Protein AF-Q0TXN3-F1 (afdb_monomer_lite)

pLDDT: mean 77.7, std 16.47, range [30.42, 97.44]

Organism: Phaeosphaeria nodorum (strain SN15 / ATCC MYA-4574 / FGSC 10173) (NCBI:txid321614)

Secondary structure (DSSP, 8-state):
--------PPP-----------------TT-----GGGGSSEEE-SSSEEEPPSSTTSPPEEPPTTT-HHHHHHHHTTTSPPPPP-GGG--HHHHHHHH-SSEEE-TTT--EEEGGGEEEEEEEE-TTT--EEEE-GGGT---S---SPEEEE--HHHHHHHHGGGGGGGG--HHHHHHH-HHHHHTPEEPTTHHHHHHHHHHHHHHHHHHHHHTSTTS----S-SSHHHHTTSTT---------S--HHHHHHHHHHHHHHHHHHHHHHHHHHSHHHH-TT-STT--SPPPGGGTT----

Foldseek 3Di:
DDDDDDDDDDDDDDDPDDDDDDPPDPPPVPPPPQADVSQADWDDDPQWIWHDDPDPPDDTHGDDLVHTVNNVVVVCVVVDDDDDDDPVPDDPVRVCVVVPPQWDAALQPRDIDGCVQKQWWAWDQDPPHGQTETDSVVLVDPDPPRFDTNIHGLALVSLQVCQPPVVSLSSDDPRNCVVCDVVSSVRYDYDNCRSVVSVVSVVVVVCVVVCVVVVDPPNDDDFPDPDPVRVVVDPPDPDDDDPDPPDDVVNVVVVVVVVVVVVVVVVVVVCCVVCVCPVDVCPDPVDPDDDPPVPPPDDDD

Radius of gyration: 34.17 Å; chains: 1; bounding box: 88×83×82 Å

Sequence (301 aa):
MLCRRAYRLGPHSGLTGKALSAQCRSVYTHVCIATGEDLSPIRDKVHHTVRSRKDESAKDLPLPPLLDPIVLDKRSRWENTKAQPKAAEFTPFQKRLQANPYVRQCRATLISLPVAFLTSLHARPHPTTNEPWLLPVSLTTDKEHLGPPYRFLGSHWMTTHLGKKKQWQRGTYSRMTEKLGSDNMKKLVWREDLPDLILDLMQKQLIKKLSWNFGFRGRLAPVASPRTEDIESIDHVSCVLIFRSLRTRADDAQDLAEDTYDEMDKWSSYFAKSYVDKLDPHAPPKVTHTPPSCRESDSPN

Structure (mmCIF, N/CA/C/O backbone):
data_AF-Q0TXN3-F1
#
_entry.id   AF-Q0TXN3-F1
#
loop_
_atom_site.group_PDB
_atom_site.id
_atom_site.type_symbol
_atom_site.label_atom_id
_atom_site.label_alt_id
_atom_site.label_comp_id
_atom_site.label_asym_id
_atom_site.label_entity_id
_atom_site.label_seq_id
_atom_site.pdbx_PDB_ins_code
_atom_site.Cartn_x
_atom_site.Cartn_y
_atom_site.Cartn_z
_atom_site.occupancy
_atom_site.B_iso_or_equiv
_atom_site.auth_seq_id
_atom_site.auth_comp_id
_atom_site.auth_asym_id
_atom_site.auth_atom_id
_atom_site.pdbx_PDB_model_num
ATOM 1 N N . MET A 1 1 ? 30.820 -3.388 9.050 1.00 40.69 1 MET A N 1
ATOM 2 C CA . MET A 1 1 ? 30.844 -2.041 8.438 1.00 40.69 1 MET A CA 1
ATOM 3 C C . MET A 1 1 ? 29.448 -1.719 7.923 1.00 40.69 1 MET A C 1
ATOM 5 O O . MET A 1 1 ? 29.008 -2.314 6.951 1.00 40.69 1 MET A O 1
ATOM 9 N N . LEU A 1 2 ? 28.712 -0.883 8.659 1.00 31.02 2 LEU A N 1
ATOM 10 C CA . LEU A 1 2 ? 27.302 -0.558 8.420 1.00 31.02 2 LEU A CA 1
ATOM 11 C C . LEU A 1 2 ? 27.191 0.681 7.518 1.00 31.02 2 LEU A C 1
ATOM 13 O O . LEU A 1 2 ? 27.614 1.766 7.912 1.00 31.02 2 LEU A O 1
ATOM 17 N N . CYS A 1 3 ? 26.584 0.546 6.337 1.00 30.42 3 CYS A N 1
ATOM 18 C CA . CYS A 1 3 ? 26.193 1.692 5.514 1.00 30.42 3 CYS A CA 1
ATOM 19 C C . CYS A 1 3 ? 24.867 2.276 6.020 1.00 30.42 3 CYS A C 1
ATOM 21 O O . CYS A 1 3 ? 23.793 1.723 5.782 1.00 30.42 3 CYS A O 1
ATOM 23 N N . ARG A 1 4 ? 24.944 3.430 6.691 1.00 33.62 4 ARG A N 1
ATOM 24 C CA . ARG A 1 4 ? 23.800 4.306 6.976 1.00 33.62 4 ARG A CA 1
ATOM 25 C C . ARG A 1 4 ? 23.313 4.948 5.671 1.00 33.62 4 ARG A C 1
ATOM 27 O O . ARG A 1 4 ? 24.011 5.777 5.095 1.00 33.62 4 ARG A O 1
ATOM 34 N N . ARG A 1 5 ? 22.105 4.606 5.215 1.00 34.00 5 ARG A N 1
ATOM 35 C CA . ARG A 1 5 ? 21.358 5.406 4.230 1.00 34.00 5 ARG A CA 1
ATOM 36 C C . ARG A 1 5 ? 20.531 6.443 4.986 1.00 34.00 5 ARG A C 1
ATOM 38 O O . ARG A 1 5 ? 19.553 6.095 5.637 1.00 34.00 5 ARG A O 1
ATOM 45 N N . ALA A 1 6 ? 20.945 7.703 4.911 1.00 34.44 6 ALA A N 1
ATOM 46 C CA . ALA A 1 6 ? 20.159 8.829 5.393 1.00 34.44 6 ALA A CA 1
ATOM 47 C C . ALA A 1 6 ? 19.062 9.159 4.369 1.00 34.44 6 ALA A C 1
ATOM 49 O O . ALA A 1 6 ? 19.363 9.506 3.227 1.00 34.44 6 ALA A O 1
ATOM 50 N N . TYR A 1 7 ? 17.798 9.063 4.775 1.00 34.62 7 TYR A N 1
ATOM 51 C CA . TYR A 1 7 ? 16.681 9.663 4.050 1.00 34.62 7 TYR A CA 1
ATOM 52 C C . TYR A 1 7 ? 16.509 11.092 4.568 1.00 34.62 7 TYR A C 1
ATOM 54 O O . TYR A 1 7 ? 16.134 11.290 5.721 1.00 34.62 7 TYR A O 1
ATOM 62 N N . ARG A 1 8 ? 16.812 12.096 3.737 1.00 34.78 8 ARG A N 1
ATOM 63 C CA . ARG A 1 8 ? 16.388 13.478 3.996 1.00 34.78 8 ARG A CA 1
ATOM 64 C C . ARG A 1 8 ? 14.961 13.647 3.482 1.00 34.78 8 ARG A C 1
ATOM 66 O O . ARG A 1 8 ? 14.727 13.565 2.279 1.00 34.78 8 ARG A O 1
ATOM 73 N N . LEU A 1 9 ? 14.031 13.898 4.398 1.00 38.62 9 LEU A N 1
ATOM 74 C CA . LEU A 1 9 ? 12.750 14.529 4.101 1.00 38.62 9 LEU A CA 1
ATOM 75 C C . LEU A 1 9 ? 13.023 16.018 3.855 1.00 38.62 9 LEU A C 1
ATOM 77 O O . LEU A 1 9 ? 13.531 16.706 4.736 1.00 38.62 9 LEU A O 1
ATOM 81 N N . GLY A 1 10 ? 12.742 16.494 2.645 1.00 32.09 10 GLY A N 1
ATOM 82 C CA . GLY A 1 10 ? 12.699 17.920 2.329 1.00 32.09 10 GLY A CA 1
ATOM 83 C C . GLY A 1 10 ? 11.245 18.405 2.316 1.00 32.09 10 GLY A C 1
ATOM 84 O O . GLY A 1 10 ? 10.399 17.700 1.756 1.00 32.09 10 GLY A O 1
ATOM 85 N N . PRO A 1 11 ? 10.928 19.567 2.913 1.00 44.72 11 PRO A N 1
ATOM 86 C CA . PRO A 1 11 ? 9.594 20.146 2.873 1.00 44.72 11 PRO A CA 1
ATOM 87 C C . PRO A 1 11 ? 9.358 20.945 1.580 1.00 44.72 11 PRO A C 1
ATOM 89 O O . PRO A 1 11 ? 10.283 21.489 0.988 1.00 44.72 11 PRO A O 1
ATOM 92 N N . HIS A 1 12 ? 8.083 20.987 1.186 1.00 39.69 12 HIS A N 1
ATOM 93 C CA . HIS A 1 12 ? 7.381 22.013 0.404 1.00 39.69 12 HIS A CA 1
ATOM 94 C C . HIS A 1 12 ? 8.134 22.810 -0.678 1.00 39.69 12 HIS A C 1
ATOM 96 O O . HIS A 1 12 ? 8.929 23.697 -0.390 1.00 39.69 12 HIS A O 1
ATOM 102 N N . SER A 1 13 ? 7.674 22.680 -1.926 1.00 35.75 13 SER A N 1
ATOM 103 C CA . SER A 1 13 ? 7.646 23.817 -2.851 1.00 35.75 13 SER A CA 1
ATOM 104 C C . SER A 1 13 ? 6.448 23.726 -3.798 1.00 35.75 13 SER A C 1
ATOM 106 O O . SER A 1 13 ? 6.267 22.775 -4.559 1.00 35.75 13 SER A O 1
ATOM 108 N N . GLY A 1 14 ? 5.570 24.723 -3.673 1.00 33.66 14 GLY A N 1
ATOM 109 C CA . GLY A 1 14 ? 4.507 25.006 -4.620 1.00 33.66 14 GLY A CA 1
ATOM 110 C C . GLY A 1 14 ? 5.093 25.566 -5.911 1.00 33.66 14 GLY A C 1
ATOM 111 O O . GLY A 1 14 ? 6.033 26.358 -5.903 1.00 33.66 14 GLY A O 1
ATOM 112 N N . LEU A 1 15 ? 4.514 25.146 -7.029 1.00 39.75 15 LEU A N 1
ATOM 113 C CA . LEU A 1 15 ? 4.784 25.713 -8.339 1.00 39.75 15 LEU A CA 1
ATOM 114 C C . LEU A 1 15 ? 4.201 27.129 -8.400 1.00 39.75 15 LEU A C 1
ATOM 116 O O . LEU A 1 15 ? 3.011 27.310 -8.636 1.00 39.75 15 LEU A O 1
ATOM 120 N N . THR A 1 16 ? 5.058 28.129 -8.229 1.00 39.94 16 THR A N 1
ATOM 121 C CA . THR A 1 16 ? 4.906 29.425 -8.899 1.00 39.94 16 THR A CA 1
ATOM 122 C C . THR A 1 16 ? 6.173 29.643 -9.714 1.00 39.94 16 THR A C 1
ATOM 124 O O . THR A 1 16 ? 7.204 30.089 -9.226 1.00 39.94 16 THR A O 1
ATOM 127 N N . GLY A 1 17 ? 6.121 29.208 -10.973 1.00 39.59 17 GLY A N 1
ATOM 128 C CA . GLY A 1 17 ? 7.198 29.407 -11.931 1.00 39.59 17 GLY A CA 1
ATOM 129 C C . GLY A 1 17 ? 7.228 30.863 -12.373 1.00 39.59 17 GLY A C 1
ATOM 130 O O . GLY A 1 17 ? 6.585 31.221 -13.354 1.00 39.59 17 GLY A O 1
ATOM 131 N N . LYS A 1 18 ? 7.973 31.698 -11.650 1.00 37.44 18 LYS A N 1
ATOM 132 C CA . LYS A 1 18 ? 8.550 32.917 -12.211 1.00 37.44 18 LYS A CA 1
ATOM 133 C C . LYS A 1 18 ? 10.014 32.631 -12.498 1.00 37.44 18 LYS A C 1
ATOM 135 O O . LYS A 1 18 ? 10.779 32.265 -11.610 1.00 37.44 18 LYS A O 1
ATOM 140 N N . ALA A 1 19 ? 10.346 32.736 -13.779 1.00 48.34 19 ALA A N 1
ATOM 141 C CA . ALA A 1 19 ? 11.703 32.759 -14.281 1.00 48.34 19 ALA A CA 1
ATOM 142 C C . ALA A 1 19 ? 12.532 33.761 -13.475 1.00 48.34 19 ALA A C 1
ATOM 144 O O . ALA A 1 19 ? 12.058 34.873 -13.261 1.00 48.34 19 ALA A O 1
ATOM 145 N N . LEU A 1 20 ? 13.721 33.336 -13.038 1.00 48.03 20 LEU A N 1
ATOM 146 C CA . LEU A 1 20 ? 14.950 34.122 -12.852 1.00 48.03 20 LEU A CA 1
ATOM 147 C C . LEU A 1 20 ? 15.914 33.320 -11.964 1.00 48.03 20 LEU A C 1
ATOM 149 O O . LEU A 1 20 ? 15.799 33.323 -10.743 1.00 48.03 20 LEU A O 1
ATOM 153 N N . SER A 1 21 ? 16.842 32.599 -12.595 1.00 50.75 21 SER A N 1
ATOM 154 C CA . SER A 1 21 ? 18.229 32.388 -12.131 1.00 50.75 21 SER A CA 1
ATOM 155 C C . SER A 1 21 ? 18.865 31.226 -12.894 1.00 50.75 21 SER A C 1
ATOM 157 O O . SER A 1 21 ? 18.979 30.100 -12.425 1.00 50.75 21 SER A O 1
ATOM 159 N N . ALA A 1 22 ? 19.303 31.518 -14.112 1.00 43.09 22 ALA A N 1
ATOM 160 C CA . ALA A 1 22 ? 20.325 30.726 -14.783 1.00 43.09 22 ALA A CA 1
ATOM 161 C C . ALA A 1 22 ? 21.131 31.664 -15.682 1.00 43.09 22 ALA A C 1
ATOM 163 O O . ALA A 1 22 ? 21.222 31.490 -16.891 1.00 43.09 22 ALA A O 1
ATOM 164 N N . GLN A 1 23 ? 21.666 32.721 -15.077 1.00 51.81 23 GLN A N 1
ATOM 165 C CA . GLN A 1 23 ? 22.693 33.543 -15.693 1.00 51.81 23 GLN A CA 1
ATOM 166 C C . GLN A 1 23 ? 24.008 33.178 -15.001 1.00 51.81 23 GLN A C 1
ATOM 168 O O . GLN A 1 23 ? 24.031 33.009 -13.784 1.00 51.81 23 GLN A O 1
ATOM 173 N N . CYS A 1 24 ? 25.058 32.998 -15.806 1.00 40.50 24 CYS A N 1
ATOM 174 C CA . CYS A 1 24 ? 26.396 32.498 -15.456 1.00 40.50 24 CYS A CA 1
ATOM 175 C C . CYS A 1 24 ? 26.642 30.984 -15.607 1.00 40.50 24 CYS A C 1
ATOM 177 O O . CYS A 1 24 ? 27.316 30.362 -14.792 1.00 40.50 24 CYS A O 1
ATOM 179 N N . ARG A 1 25 ? 26.250 30.410 -16.749 1.00 40.94 25 ARG A N 1
ATOM 180 C CA . ARG A 1 25 ? 27.229 29.664 -17.558 1.00 40.94 25 ARG A CA 1
ATOM 181 C C . ARG A 1 25 ? 27.161 30.201 -18.976 1.00 40.94 25 ARG A C 1
ATOM 183 O O . ARG A 1 25 ? 26.240 29.889 -19.718 1.00 40.94 25 ARG A O 1
ATOM 190 N N . SER A 1 26 ? 28.115 31.068 -19.304 1.00 41.47 26 SER A N 1
ATOM 191 C CA . SER A 1 26 ? 28.458 31.367 -20.689 1.00 41.47 26 SER A CA 1
ATOM 192 C C . SER A 1 26 ? 28.704 30.029 -21.385 1.00 41.47 26 SER A C 1
ATOM 194 O O . SER A 1 26 ? 29.669 29.326 -21.081 1.00 41.47 26 SER A O 1
ATOM 196 N N . VAL A 1 27 ? 27.762 29.626 -22.234 1.00 44.22 27 VAL A N 1
ATOM 197 C CA . VAL A 1 27 ? 27.961 28.532 -23.172 1.00 44.22 27 VAL A CA 1
ATOM 198 C C . VAL A 1 27 ? 28.886 29.106 -24.235 1.00 44.22 27 VAL A C 1
ATOM 200 O O . VAL A 1 27 ? 28.440 29.776 -25.160 1.00 44.22 27 VAL A O 1
ATOM 203 N N . TYR A 1 28 ? 30.190 28.887 -24.078 1.00 41.53 28 TYR A N 1
ATOM 204 C CA . TYR A 1 28 ? 31.102 28.947 -25.212 1.00 41.53 28 TYR A CA 1
ATOM 205 C C . TYR A 1 28 ? 30.661 27.842 -26.178 1.00 41.53 28 TYR A C 1
ATOM 207 O O . TYR A 1 28 ? 30.997 26.674 -26.001 1.00 41.53 28 TYR A O 1
ATOM 215 N N . THR A 1 29 ? 29.865 28.195 -27.183 1.00 47.41 29 THR A N 1
ATOM 216 C CA . THR A 1 29 ? 29.302 27.279 -28.191 1.00 47.41 29 THR A CA 1
ATOM 217 C C . THR A 1 29 ? 30.330 26.755 -29.201 1.00 47.41 29 THR A C 1
ATOM 219 O O . THR A 1 29 ? 29.943 26.232 -30.237 1.00 47.41 29 THR A O 1
ATOM 222 N N . HIS A 1 30 ? 31.635 26.852 -28.926 1.00 47.75 30 HIS A N 1
ATOM 223 C CA . HIS A 1 30 ? 32.683 26.458 -29.878 1.00 47.75 30 HIS A CA 1
ATOM 224 C C . HIS A 1 30 ? 33.886 25.745 -29.248 1.00 47.75 30 HIS A C 1
ATOM 226 O O . HIS A 1 30 ? 34.982 25.798 -29.794 1.00 47.75 30 HIS A O 1
ATOM 232 N N . VAL A 1 31 ? 33.707 25.036 -28.129 1.00 50.66 31 VAL A N 1
ATOM 233 C CA . VAL A 1 31 ? 34.682 24.005 -27.737 1.00 50.66 31 VAL A CA 1
ATOM 234 C C . VAL A 1 31 ? 34.079 22.647 -28.068 1.00 50.66 31 VAL A C 1
ATOM 236 O O . VAL A 1 31 ? 33.567 21.946 -27.199 1.00 50.66 31 VAL A O 1
ATOM 239 N N . CYS A 1 32 ? 34.102 22.285 -29.353 1.00 55.69 32 CYS A N 1
ATOM 240 C CA . CYS A 1 32 ? 34.018 20.876 -29.714 1.00 55.69 32 CYS A CA 1
ATOM 241 C C . CYS A 1 32 ? 35.239 20.209 -29.080 1.00 55.69 32 CYS A C 1
ATOM 243 O O . CYS A 1 32 ? 36.375 20.526 -29.432 1.00 55.69 32 CYS A O 1
ATOM 245 N N . ILE A 1 33 ? 35.019 19.350 -28.083 1.00 60.22 33 ILE A N 1
ATOM 246 C CA . ILE A 1 33 ? 36.079 18.463 -27.605 1.00 60.22 33 ILE A CA 1
ATOM 247 C C . ILE A 1 33 ? 36.475 17.643 -28.830 1.00 60.22 33 ILE A C 1
ATOM 249 O O . ILE A 1 33 ? 35.628 16.941 -29.369 1.00 60.22 33 ILE A O 1
ATOM 253 N N . ALA A 1 34 ? 37.714 17.803 -29.298 1.00 62.62 34 ALA A N 1
ATOM 254 C CA . ALA A 1 34 ? 38.224 17.092 -30.464 1.00 62.62 34 ALA A CA 1
ATOM 255 C C . ALA A 1 34 ? 37.997 15.586 -30.273 1.00 62.62 34 ALA A C 1
ATOM 257 O O . ALA A 1 34 ? 38.507 14.997 -29.313 1.00 62.62 34 ALA A O 1
ATOM 258 N N . THR A 1 35 ? 37.203 14.978 -31.150 1.00 62.03 35 THR A N 1
ATOM 259 C CA . THR A 1 35 ? 36.833 13.559 -31.065 1.00 62.03 35 THR A CA 1
ATOM 260 C C . THR A 1 35 ? 37.387 12.807 -32.259 1.00 62.03 35 THR A C 1
ATOM 262 O O . THR A 1 35 ? 37.164 13.216 -33.392 1.00 62.03 35 THR A O 1
ATOM 265 N N . GLY A 1 36 ? 38.054 11.677 -32.007 1.00 64.38 36 GLY A N 1
ATOM 266 C CA . GLY A 1 36 ? 38.397 10.688 -33.033 1.00 64.38 36 GLY A CA 1
ATOM 267 C C . GLY A 1 36 ? 39.209 11.252 -34.202 1.00 64.38 36 GLY A C 1
ATOM 268 O O . GLY A 1 36 ? 40.429 11.364 -34.109 1.00 64.38 36 GLY A O 1
ATOM 269 N N . GLU A 1 37 ? 38.521 11.592 -35.294 1.00 65.19 37 GLU A N 1
ATOM 270 C CA . GLU A 1 37 ? 39.082 12.077 -36.564 1.00 65.19 37 GLU A CA 1
ATOM 271 C C . GLU A 1 37 ? 39.888 13.379 -36.411 1.00 65.19 37 GLU A C 1
ATOM 273 O O . GLU A 1 37 ? 40.891 13.572 -37.102 1.00 65.19 37 GLU A O 1
ATOM 278 N N . ASP A 1 38 ? 39.537 14.215 -35.428 1.00 69.81 38 ASP A N 1
ATOM 279 C CA . ASP A 1 38 ? 40.240 15.470 -35.126 1.00 69.81 38 ASP A CA 1
ATOM 280 C C . ASP A 1 38 ? 41.644 15.254 -34.519 1.00 69.81 38 ASP A C 1
ATOM 282 O O . ASP A 1 38 ? 42.475 16.165 -34.484 1.00 69.81 38 ASP A O 1
ATOM 286 N N . LEU A 1 39 ? 41.939 14.048 -34.018 1.00 67.81 39 LEU A N 1
ATOM 287 C CA . LEU A 1 39 ? 43.150 13.734 -33.250 1.00 67.81 39 LEU A CA 1
ATOM 288 C C . LEU A 1 39 ? 44.240 13.021 -34.079 1.00 67.81 39 LEU A C 1
ATOM 290 O O . LEU A 1 39 ? 45.221 12.530 -33.510 1.00 67.81 39 LEU A O 1
ATOM 294 N N . SER A 1 40 ? 44.140 13.066 -35.420 1.00 70.25 40 SER A N 1
ATOM 295 C CA . SER A 1 40 ? 44.979 12.309 -36.381 1.00 70.25 40 SER A CA 1
ATOM 296 C C . SER A 1 40 ? 44.773 10.787 -36.276 1.00 70.25 40 SER A C 1
ATOM 298 O O . SER A 1 40 ? 44.041 10.355 -35.399 1.00 70.25 40 SER A O 1
ATOM 300 N N . PRO A 1 41 ? 45.372 9.940 -37.142 1.00 79.94 41 PRO A N 1
ATOM 301 C CA . PRO A 1 41 ? 45.136 8.497 -37.098 1.00 79.94 41 PRO A CA 1
ATOM 302 C C . PRO A 1 41 ? 45.432 7.899 -35.713 1.00 79.94 41 PRO A C 1
ATOM 304 O O . PRO A 1 41 ? 46.561 7.958 -35.216 1.00 79.94 41 PRO A O 1
ATOM 307 N N . ILE A 1 42 ? 44.397 7.337 -35.091 1.00 80.69 42 ILE A N 1
ATOM 308 C CA . ILE A 1 42 ? 44.459 6.661 -33.794 1.00 80.69 42 ILE A CA 1
ATOM 309 C C . ILE A 1 42 ? 44.511 5.149 -34.030 1.00 80.69 42 ILE A C 1
ATOM 311 O O . ILE A 1 42 ? 43.867 4.628 -34.941 1.00 80.69 42 ILE A O 1
ATOM 315 N N . ARG A 1 43 ? 45.265 4.437 -33.189 1.00 80.69 43 ARG A N 1
ATOM 316 C CA . ARG A 1 43 ? 45.207 2.979 -33.053 1.00 80.69 43 ARG A CA 1
ATOM 317 C C . ARG A 1 43 ? 44.663 2.606 -31.680 1.00 80.69 43 ARG A C 1
ATOM 319 O O . ARG A 1 43 ? 45.174 3.057 -30.649 1.00 80.69 43 ARG A O 1
ATOM 326 N N . ASP A 1 44 ? 43.667 1.731 -31.679 1.00 80.56 44 ASP A N 1
ATOM 327 C CA . ASP A 1 44 ? 43.074 1.201 -30.457 1.00 80.56 44 ASP A CA 1
ATOM 328 C C . ASP A 1 44 ? 43.976 0.117 -29.861 1.00 80.56 44 ASP A C 1
ATOM 330 O O . ASP A 1 44 ? 44.302 -0.879 -30.511 1.00 80.56 44 ASP A O 1
ATOM 334 N N . LYS A 1 45 ? 44.379 0.293 -28.598 1.00 79.88 45 LYS A N 1
ATOM 335 C CA . LYS A 1 45 ? 44.935 -0.791 -27.777 1.00 79.88 45 LYS A CA 1
ATOM 336 C C . LYS A 1 45 ? 43.865 -1.280 -26.805 1.00 79.88 45 LYS A C 1
ATOM 338 O O . LYS A 1 45 ? 42.853 -0.629 -26.577 1.00 79.88 45 LYS A O 1
ATOM 343 N N . VAL A 1 46 ? 44.118 -2.425 -26.169 1.00 77.94 46 VAL A N 1
ATOM 344 C CA . VAL A 1 46 ? 43.155 -3.132 -25.298 1.00 77.94 46 VAL A CA 1
ATOM 345 C C . VAL A 1 46 ? 42.539 -2.239 -24.200 1.00 77.94 46 VAL A C 1
ATOM 347 O O . VAL A 1 46 ? 41.406 -2.465 -23.772 1.00 77.94 46 VAL A O 1
ATOM 350 N N . HIS A 1 47 ? 43.264 -1.227 -23.711 1.00 78.88 47 HIS A N 1
ATOM 351 C CA . HIS A 1 47 ? 42.823 -0.419 -22.566 1.00 78.88 47 HIS A CA 1
ATOM 352 C C . HIS A 1 47 ? 42.861 1.097 -22.762 1.00 78.88 47 HIS A C 1
ATOM 354 O O . HIS A 1 47 ? 42.256 1.795 -21.949 1.00 78.88 47 HIS A O 1
ATOM 360 N N . HIS A 1 48 ? 43.554 1.581 -23.789 1.00 82.38 48 HIS A N 1
ATOM 361 C CA . HIS A 1 48 ? 43.726 2.999 -24.081 1.00 82.38 48 HIS A CA 1
ATOM 362 C C . HIS A 1 48 ? 43.967 3.192 -25.576 1.00 82.38 48 HIS A C 1
ATOM 364 O O . HIS A 1 48 ? 44.414 2.271 -26.266 1.00 82.38 48 HIS A O 1
ATOM 370 N N . THR A 1 49 ? 43.694 4.387 -26.069 1.00 85.50 49 THR A N 1
ATOM 371 C CA . THR A 1 49 ? 43.973 4.757 -27.457 1.00 85.50 49 THR A CA 1
ATOM 372 C C . THR A 1 49 ? 45.310 5.470 -27.591 1.00 85.50 49 THR A C 1
ATOM 374 O O . THR A 1 49 ? 45.776 6.174 -26.688 1.00 85.50 49 THR A O 1
ATOM 377 N N . VAL A 1 50 ? 45.978 5.247 -28.721 1.00 86.25 50 VAL A N 1
ATOM 378 C CA . VAL A 1 50 ? 47.303 5.812 -28.984 1.00 86.25 50 VAL A CA 1
ATOM 379 C C . VAL A 1 50 ? 47.317 6.475 -30.351 1.00 86.25 50 VAL A C 1
ATOM 381 O O . VAL A 1 50 ? 46.777 5.939 -31.316 1.00 86.25 50 VAL A O 1
ATOM 384 N N . ARG A 1 51 ? 47.950 7.643 -30.446 1.00 84.00 51 ARG A N 1
ATOM 385 C CA . ARG A 1 51 ? 48.104 8.373 -31.703 1.00 84.00 51 ARG A CA 1
ATOM 386 C C . ARG A 1 51 ? 49.276 7.805 -32.499 1.00 84.00 51 ARG A C 1
ATOM 388 O O . ARG A 1 51 ? 50.405 7.770 -31.995 1.00 84.00 51 ARG A O 1
ATOM 395 N N . SER A 1 52 ? 49.014 7.401 -33.740 1.00 82.56 52 SER A N 1
ATOM 396 C CA . SER A 1 52 ? 50.049 6.943 -34.666 1.00 82.56 52 SER A CA 1
ATOM 397 C C . SER A 1 52 ? 50.850 8.121 -35.205 1.00 82.56 52 SER A C 1
ATOM 399 O O . SER A 1 52 ? 50.297 9.152 -35.595 1.00 82.56 52 SER A O 1
ATOM 401 N N . ARG A 1 53 ? 52.175 7.969 -35.219 1.00 78.25 53 ARG A N 1
ATOM 402 C CA . ARG A 1 53 ? 53.086 8.932 -35.846 1.00 78.25 53 ARG A CA 1
ATOM 403 C C . ARG A 1 53 ? 53.273 8.583 -37.321 1.00 78.25 53 ARG A C 1
ATOM 405 O O . ARG A 1 53 ? 53.139 7.429 -37.708 1.00 78.25 53 ARG A O 1
ATOM 412 N N . LYS A 1 54 ? 53.570 9.600 -38.136 1.00 76.12 54 LYS A N 1
ATOM 413 C CA . LYS A 1 54 ? 53.876 9.431 -39.566 1.00 76.12 54 LYS A CA 1
ATOM 414 C C . LYS A 1 54 ? 55.233 8.746 -39.784 1.00 76.12 54 LYS A C 1
ATOM 416 O O . LYS A 1 54 ? 55.430 8.104 -40.806 1.00 76.12 54 LYS A O 1
ATOM 421 N N . ASP A 1 55 ? 56.128 8.860 -38.805 1.00 79.44 55 ASP A N 1
ATOM 422 C CA . ASP A 1 55 ? 57.433 8.209 -38.815 1.00 79.44 55 ASP A CA 1
ATOM 423 C C . ASP A 1 55 ? 57.288 6.767 -38.318 1.00 79.44 55 ASP A C 1
ATOM 425 O O . ASP A 1 55 ? 57.034 6.535 -37.135 1.00 79.44 55 ASP A O 1
ATOM 429 N N . GLU A 1 56 ? 57.466 5.795 -39.212 1.00 67.44 56 GLU A N 1
ATOM 430 C CA . GLU A 1 56 ? 57.296 4.364 -38.909 1.00 67.44 56 GLU A CA 1
ATOM 431 C C . GLU A 1 56 ? 58.271 3.844 -37.833 1.00 67.44 56 GLU A C 1
ATOM 433 O O . GLU A 1 56 ? 58.006 2.831 -37.189 1.00 67.44 56 GLU A O 1
ATOM 438 N N . SER A 1 57 ? 59.382 4.549 -37.595 1.00 72.12 57 SER A N 1
ATOM 439 C CA . SER A 1 57 ? 60.396 4.207 -36.588 1.00 72.12 57 SER A CA 1
ATOM 440 C C . SER A 1 57 ? 60.129 4.799 -35.197 1.00 72.12 57 SER A C 1
ATOM 442 O O . SER A 1 57 ? 60.794 4.421 -34.226 1.00 72.12 57 SER A O 1
ATOM 444 N N . ALA A 1 58 ? 59.177 5.728 -35.064 1.00 74.88 58 ALA A N 1
ATOM 445 C CA . ALA A 1 58 ? 58.907 6.419 -33.809 1.00 74.88 58 ALA A CA 1
ATOM 446 C C . ALA A 1 58 ? 57.836 5.698 -32.976 1.00 74.88 58 ALA A C 1
ATOM 448 O O . ALA A 1 58 ? 56.806 5.264 -33.482 1.00 74.88 58 ALA A O 1
ATOM 449 N N . LYS A 1 59 ? 58.051 5.624 -31.655 1.00 77.75 59 LYS A N 1
ATOM 450 C CA . LYS A 1 59 ? 57.068 5.057 -30.719 1.00 77.75 59 LYS A CA 1
ATOM 451 C C . LYS A 1 59 ? 55.777 5.883 -30.723 1.00 77.75 59 LYS A C 1
ATOM 453 O O . LYS A 1 59 ? 55.818 7.114 -30.653 1.00 77.75 59 LYS A O 1
ATOM 458 N N . ASP A 1 60 ? 54.646 5.184 -30.749 1.00 83.12 60 ASP A N 1
ATOM 459 C CA . ASP A 1 60 ? 53.314 5.783 -30.687 1.00 83.12 60 ASP A CA 1
ATOM 460 C C . ASP A 1 60 ? 53.129 6.655 -29.426 1.00 83.12 60 ASP A C 1
ATOM 462 O O . ASP A 1 60 ? 53.649 6.336 -28.350 1.00 83.12 60 ASP A O 1
ATOM 466 N N . LEU A 1 61 ? 52.363 7.748 -29.539 1.00 83.12 61 LEU A N 1
ATOM 467 C CA . LEU A 1 61 ? 52.157 8.702 -28.442 1.00 83.12 61 LEU A CA 1
ATOM 468 C C . LEU A 1 61 ? 50.837 8.418 -27.697 1.00 83.12 61 LEU A C 1
ATOM 470 O O . LEU A 1 61 ? 49.779 8.451 -28.332 1.00 83.12 61 LEU A O 1
ATOM 474 N N . PRO A 1 62 ? 50.855 8.169 -26.372 1.00 83.31 62 PRO A N 1
ATOM 475 C CA . PRO A 1 62 ? 49.635 7.909 -25.612 1.00 83.31 62 PRO A CA 1
ATOM 476 C C . PRO A 1 62 ? 48.729 9.139 -25.597 1.00 83.31 62 PRO A C 1
ATOM 478 O O . PRO A 1 62 ? 49.198 10.266 -25.415 1.00 83.31 62 PRO A O 1
ATOM 481 N N . LEU A 1 63 ? 47.427 8.918 -25.776 1.00 84.06 63 LEU A N 1
ATOM 482 C CA . LEU A 1 63 ? 46.444 9.982 -25.640 1.00 84.06 63 LEU A CA 1
ATOM 483 C C . LEU A 1 63 ? 46.167 10.257 -24.156 1.00 84.06 63 LEU A C 1
ATOM 485 O O . LEU A 1 63 ? 46.135 9.329 -23.342 1.00 84.06 63 LEU A O 1
ATOM 489 N N . PRO A 1 64 ? 45.972 11.529 -23.768 1.00 85.38 64 PRO A N 1
ATOM 490 C CA . PRO A 1 64 ? 45.571 11.847 -22.410 1.00 85.38 64 PRO A CA 1
ATOM 491 C C . PRO A 1 64 ? 44.171 11.269 -22.138 1.00 85.38 64 PRO A C 1
ATOM 493 O O . PRO A 1 64 ? 43.306 11.324 -23.012 1.00 85.38 64 PRO A O 1
ATOM 496 N N . PRO A 1 65 ? 43.886 10.794 -20.913 1.00 82.25 65 PRO A N 1
ATOM 497 C CA . PRO A 1 65 ? 42.623 10.127 -20.571 1.00 82.25 65 PRO A CA 1
ATOM 498 C C . PRO A 1 65 ? 41.378 11.018 -20.712 1.00 82.25 65 PRO A C 1
ATOM 500 O O . PRO A 1 65 ? 40.257 10.521 -20.670 1.00 82.25 65 PRO A O 1
ATOM 503 N N . LEU A 1 66 ? 41.561 12.335 -20.856 1.00 82.56 66 LEU A N 1
ATOM 504 C CA . LEU A 1 66 ? 40.486 13.283 -21.152 1.00 82.56 66 LEU A CA 1
ATOM 505 C C . LEU A 1 66 ? 40.044 13.241 -22.624 1.00 82.56 66 LEU A C 1
ATOM 507 O O . LEU A 1 66 ? 38.911 13.600 -22.914 1.00 82.56 66 LEU A O 1
ATOM 511 N N . LEU A 1 67 ? 40.930 12.825 -23.531 1.00 81.56 67 LEU A N 1
ATOM 512 C CA . LEU A 1 67 ? 40.692 12.746 -24.977 1.00 81.56 67 LEU A CA 1
ATOM 513 C C . LEU A 1 67 ? 40.628 11.298 -25.482 1.00 81.56 67 LEU A C 1
ATOM 515 O O . LEU A 1 67 ? 40.371 11.072 -26.659 1.00 81.56 67 LEU A O 1
ATOM 519 N N . ASP A 1 68 ? 40.876 10.317 -24.612 1.00 84.44 68 ASP A N 1
ATOM 520 C CA . ASP A 1 68 ? 40.825 8.904 -24.967 1.00 84.44 68 ASP A CA 1
ATOM 521 C C . ASP A 1 68 ? 39.360 8.428 -25.069 1.00 84.44 68 ASP A C 1
ATOM 523 O O . ASP A 1 68 ? 38.681 8.337 -24.036 1.00 84.44 68 ASP A O 1
ATOM 527 N N . PRO A 1 69 ? 38.853 8.077 -26.269 1.00 83.12 69 PRO A N 1
ATOM 528 C CA . PRO A 1 69 ? 37.480 7.613 -26.450 1.00 83.12 69 PRO A CA 1
ATOM 529 C C . PRO A 1 69 ? 37.148 6.372 -25.614 1.00 83.12 69 PRO A C 1
ATOM 531 O O . PRO A 1 69 ? 36.017 6.250 -25.152 1.00 83.12 69 PRO A O 1
ATOM 534 N N . ILE A 1 70 ? 38.109 5.481 -25.339 1.00 84.94 70 ILE A N 1
ATOM 535 C CA . ILE A 1 70 ? 37.872 4.279 -24.520 1.00 84.94 70 ILE A CA 1
ATOM 536 C C . ILE A 1 70 ? 37.594 4.669 -23.063 1.00 84.94 70 ILE A C 1
ATOM 538 O O . ILE A 1 70 ? 36.753 4.066 -22.389 1.00 84.94 70 ILE A O 1
ATOM 542 N N . VAL A 1 71 ? 38.306 5.674 -22.553 1.00 85.25 71 VAL A N 1
ATOM 543 C CA . VAL A 1 71 ? 38.129 6.179 -21.185 1.00 85.25 71 VAL A CA 1
ATOM 544 C C . VAL A 1 71 ? 36.855 7.012 -21.082 1.00 85.25 71 VAL A C 1
ATOM 546 O O . VAL A 1 71 ? 36.118 6.879 -20.099 1.00 85.25 71 VAL A O 1
ATOM 549 N N . LEU A 1 72 ? 36.566 7.823 -22.100 1.00 85.38 72 LEU A N 1
ATOM 550 C CA . LEU A 1 72 ? 35.338 8.608 -22.185 1.00 85.38 72 LEU A CA 1
ATOM 551 C C . LEU A 1 72 ? 34.095 7.714 -22.276 1.00 85.38 72 LEU A C 1
ATOM 553 O O . LEU A 1 72 ? 33.159 7.942 -21.514 1.00 85.38 72 LEU A O 1
ATOM 557 N N . ASP A 1 73 ? 34.104 6.654 -23.092 1.00 83.81 73 ASP A N 1
ATOM 558 C CA . ASP A 1 73 ? 33.017 5.661 -23.155 1.00 83.81 73 ASP A CA 1
ATOM 559 C C . ASP A 1 73 ? 32.807 4.975 -21.798 1.00 83.81 73 ASP A C 1
ATOM 561 O O . ASP A 1 73 ? 31.694 4.885 -21.281 1.00 83.81 73 ASP A O 1
ATOM 565 N N . LYS A 1 74 ? 33.889 4.544 -21.139 1.00 85.62 74 LYS A N 1
ATOM 566 C CA . LYS A 1 74 ? 33.793 3.931 -19.803 1.00 85.62 74 LYS A CA 1
ATOM 567 C C . LYS A 1 74 ? 33.213 4.882 -18.755 1.00 85.62 74 LYS A C 1
ATOM 569 O O . LYS A 1 74 ? 32.488 4.417 -17.874 1.00 85.62 74 LYS A O 1
ATOM 574 N N . ARG A 1 75 ? 33.525 6.180 -18.824 1.00 84.06 75 ARG A N 1
ATOM 575 C CA . ARG A 1 75 ? 32.937 7.201 -17.940 1.00 84.06 75 ARG A CA 1
ATOM 576 C C . ARG A 1 75 ? 31.468 7.456 -18.268 1.00 84.06 75 ARG A C 1
ATOM 578 O O . ARG A 1 75 ? 30.650 7.448 -17.350 1.00 84.06 75 ARG A O 1
ATOM 585 N N . SER A 1 76 ? 31.129 7.603 -19.546 1.00 81.44 76 SER A N 1
ATOM 586 C CA . SER A 1 76 ? 29.766 7.913 -19.991 1.00 81.44 76 SER A CA 1
ATOM 587 C C . SER A 1 76 ? 28.792 6.744 -19.814 1.00 81.44 76 SER A C 1
ATOM 589 O O . SER A 1 76 ? 27.589 6.966 -19.732 1.00 81.44 76 SER A O 1
ATOM 591 N N . ARG A 1 77 ? 29.261 5.498 -19.640 1.00 81.69 77 ARG A N 1
ATOM 592 C CA . ARG A 1 77 ? 28.405 4.329 -19.321 1.00 81.69 77 ARG A CA 1
ATOM 593 C C . ARG A 1 77 ? 27.455 4.528 -18.139 1.00 81.69 77 ARG A C 1
ATOM 595 O O . ARG A 1 77 ? 26.400 3.898 -18.120 1.00 81.69 77 ARG A O 1
ATOM 602 N N . TRP A 1 78 ? 27.827 5.339 -17.149 1.00 75.12 78 TRP A N 1
ATOM 603 C CA . TRP A 1 78 ? 26.968 5.630 -15.993 1.00 75.12 78 TRP A CA 1
ATOM 604 C C . TRP A 1 78 ? 25.971 6.761 -16.257 1.00 75.12 78 TRP A C 1
ATOM 606 O O . TRP A 1 78 ? 24.929 6.809 -15.607 1.00 75.12 78 TRP A O 1
ATOM 616 N N . GLU A 1 79 ? 26.290 7.648 -17.198 1.00 80.25 79 GLU A N 1
ATOM 617 C CA . GLU A 1 79 ? 25.438 8.758 -17.642 1.00 80.25 79 GLU A CA 1
ATOM 618 C C . GLU A 1 79 ? 24.412 8.279 -18.676 1.00 80.25 79 GLU A C 1
ATOM 620 O O . GLU A 1 79 ? 23.264 8.726 -18.692 1.00 80.25 79 GLU A O 1
ATOM 625 N N . ASN A 1 80 ? 24.803 7.305 -19.498 1.00 78.62 80 ASN A N 1
ATOM 626 C CA . ASN A 1 80 ? 23.941 6.670 -20.474 1.00 78.62 80 ASN A CA 1
ATOM 627 C C . ASN A 1 80 ? 22.858 5.842 -19.776 1.00 78.62 80 ASN A C 1
ATOM 629 O O . ASN A 1 80 ? 23.115 5.010 -18.901 1.00 78.62 80 ASN A O 1
ATOM 633 N N . THR A 1 81 ? 21.612 6.036 -20.208 1.00 74.19 81 THR A N 1
ATOM 634 C CA . THR A 1 81 ? 20.495 5.223 -19.722 1.00 74.19 81 THR A CA 1
ATOM 635 C C . THR A 1 81 ? 20.726 3.773 -20.135 1.00 74.19 81 THR A C 1
ATOM 637 O O . THR A 1 81 ? 20.889 3.475 -21.318 1.00 74.19 81 THR A O 1
ATOM 640 N N . LYS A 1 82 ? 20.731 2.855 -19.160 1.00 80.69 82 LYS A N 1
ATOM 641 C CA . LYS A 1 82 ? 20.843 1.416 -19.430 1.00 80.69 82 LYS A CA 1
ATOM 642 C C . LYS A 1 82 ? 19.761 1.007 -20.428 1.00 80.69 82 LYS A C 1
ATOM 644 O O . LYS A 1 82 ? 18.587 1.317 -20.217 1.00 80.69 82 LYS A O 1
ATOM 649 N N . ALA A 1 83 ? 20.158 0.309 -21.491 1.00 79.31 83 ALA A N 1
ATOM 650 C CA . ALA A 1 83 ? 19.222 -0.178 -22.494 1.00 79.31 83 ALA A CA 1
ATOM 651 C C . ALA A 1 83 ? 18.111 -0.995 -21.820 1.00 79.31 83 ALA A C 1
ATOM 653 O O . ALA A 1 83 ? 18.375 -1.833 -20.951 1.00 79.31 83 ALA A O 1
ATOM 654 N N . GLN A 1 84 ? 16.863 -0.731 -22.209 1.00 76.75 84 GLN A N 1
ATOM 655 C CA . GLN A 1 84 ? 15.736 -1.508 -21.711 1.00 76.75 84 GLN A CA 1
ATOM 656 C C . GLN A 1 84 ? 15.900 -2.963 -22.169 1.00 76.75 84 GLN A C 1
ATOM 658 O O . GLN A 1 84 ? 16.213 -3.210 -23.337 1.00 76.75 84 GLN A O 1
ATOM 663 N N . PRO A 1 85 ? 15.720 -3.939 -21.269 1.00 80.06 85 PRO A N 1
ATOM 664 C CA . PRO A 1 85 ? 15.948 -5.332 -21.600 1.00 80.06 85 PRO A CA 1
ATOM 665 C C . PRO A 1 85 ? 14.871 -5.805 -22.590 1.00 80.06 85 PRO A C 1
ATOM 667 O O . PRO A 1 85 ? 13.676 -5.566 -22.401 1.00 80.06 85 PRO A O 1
ATOM 670 N N . LYS A 1 86 ? 15.289 -6.472 -23.670 1.00 87.06 86 LYS A N 1
ATOM 671 C CA . LYS A 1 86 ? 14.380 -6.950 -24.718 1.00 87.06 86 LYS A CA 1
ATOM 672 C C . LYS A 1 86 ? 13.623 -8.183 -24.234 1.00 87.06 86 LYS A C 1
ATOM 674 O O . LYS A 1 86 ? 14.216 -9.241 -24.045 1.00 87.06 86 LYS A O 1
ATOM 679 N N . ALA A 1 87 ? 12.302 -8.071 -24.102 1.00 78.25 87 ALA A N 1
ATOM 680 C CA . ALA A 1 87 ? 11.449 -9.157 -23.605 1.00 78.25 87 ALA A CA 1
ATOM 681 C C . ALA A 1 87 ? 11.556 -10.466 -24.413 1.00 78.25 87 ALA A C 1
ATOM 683 O O . ALA A 1 87 ? 11.392 -11.553 -23.858 1.00 78.25 87 ALA A O 1
ATOM 684 N N . ALA A 1 88 ? 11.867 -10.373 -25.711 1.00 87.25 88 ALA A N 1
ATOM 685 C CA . ALA A 1 88 ? 12.064 -11.532 -26.581 1.00 87.25 88 ALA A CA 1
ATOM 686 C C . ALA A 1 88 ? 13.289 -12.381 -26.185 1.00 87.25 88 ALA A C 1
ATOM 688 O O . ALA A 1 88 ? 13.248 -13.606 -26.290 1.00 87.25 88 ALA A O 1
ATOM 689 N N . GLU A 1 89 ? 14.342 -11.741 -25.667 1.00 91.12 89 GLU A N 1
ATOM 690 C CA . GLU A 1 89 ? 15.636 -12.355 -25.333 1.00 91.12 89 GLU A CA 1
ATOM 691 C C . GLU A 1 89 ? 15.704 -12.831 -23.866 1.00 91.12 89 GLU A C 1
ATOM 693 O O . GLU A 1 89 ? 16.762 -13.217 -23.374 1.00 91.12 89 GLU A O 1
ATOM 698 N N . PHE A 1 90 ? 14.582 -12.816 -23.136 1.00 89.81 90 PHE A N 1
ATOM 699 C CA . PHE A 1 90 ? 14.570 -13.223 -21.730 1.00 89.81 90 PHE A CA 1
ATOM 700 C C . PHE A 1 90 ? 14.900 -14.704 -21.556 1.00 89.81 90 PHE A C 1
ATOM 702 O O . PHE A 1 90 ? 14.331 -15.579 -22.222 1.00 89.81 90 PHE A O 1
ATOM 709 N N . THR A 1 91 ? 15.759 -14.995 -20.578 1.00 92.44 91 THR A N 1
ATOM 710 C CA . THR A 1 91 ? 16.057 -16.374 -20.182 1.00 92.44 91 THR A CA 1
ATOM 711 C C . THR A 1 91 ? 14.795 -17.063 -19.643 1.00 92.44 91 THR A C 1
ATOM 713 O O . THR A 1 91 ? 13.887 -16.393 -19.135 1.00 92.44 91 THR A O 1
ATOM 716 N N . PRO A 1 92 ? 14.702 -18.406 -19.684 1.00 91.62 92 PRO A N 1
ATOM 717 C CA . PRO A 1 92 ? 13.561 -19.126 -19.112 1.00 91.62 92 PRO A CA 1
ATOM 718 C C . PRO A 1 92 ? 13.297 -18.765 -17.642 1.00 91.62 92 PRO A C 1
ATOM 720 O O . PRO A 1 92 ? 12.146 -18.633 -17.230 1.00 91.62 92 PRO A O 1
ATOM 723 N N . PHE A 1 93 ? 14.357 -18.536 -16.860 1.00 85.69 93 PHE A N 1
ATOM 724 C CA . PHE A 1 93 ? 14.246 -18.066 -15.480 1.00 85.69 93 PHE A CA 1
ATOM 725 C C . PHE A 1 93 ? 13.648 -16.657 -15.393 1.00 85.69 93 PHE A C 1
ATOM 727 O O . PHE A 1 93 ? 12.725 -16.442 -14.615 1.00 85.69 93 PHE A O 1
ATOM 734 N N . GLN A 1 94 ? 14.108 -15.711 -16.217 1.00 85.56 94 GLN A N 1
ATOM 735 C CA . GLN A 1 94 ? 13.550 -14.353 -16.258 1.00 85.56 94 GLN A CA 1
ATOM 736 C C . GLN A 1 94 ? 12.076 -14.355 -16.674 1.00 85.56 94 GLN A C 1
ATOM 738 O O . GLN A 1 94 ? 11.271 -13.662 -16.055 1.00 85.56 94 GLN A O 1
ATOM 743 N N . LYS A 1 95 ? 11.698 -15.190 -17.650 1.00 86.56 95 LYS A N 1
ATOM 744 C CA . LYS A 1 95 ? 10.295 -15.391 -18.045 1.00 86.56 95 LYS A CA 1
ATOM 745 C C . LYS A 1 95 ? 9.457 -15.907 -16.872 1.00 86.56 95 LYS A C 1
ATOM 747 O O . LYS A 1 95 ? 8.388 -15.365 -16.604 1.00 86.56 95 LYS A O 1
ATOM 752 N N . ARG A 1 96 ? 9.959 -16.897 -16.120 1.00 83.44 96 ARG A N 1
ATOM 753 C CA . ARG A 1 96 ? 9.298 -17.416 -14.905 1.00 83.44 96 ARG A CA 1
ATOM 754 C C . ARG A 1 96 ? 9.211 -16.371 -13.792 1.00 83.44 96 ARG A C 1
ATOM 756 O O . ARG A 1 96 ? 8.171 -16.255 -13.153 1.00 83.44 96 ARG A O 1
ATOM 763 N N . LEU A 1 97 ? 10.267 -15.588 -13.584 1.00 80.62 97 LEU A N 1
ATOM 764 C CA . LEU A 1 97 ? 10.298 -14.519 -12.587 1.00 80.62 97 LEU A CA 1
ATOM 765 C C . LEU A 1 97 ? 9.288 -13.416 -12.925 1.00 80.62 97 LEU A C 1
ATOM 767 O O . LEU A 1 97 ? 8.566 -12.956 -12.045 1.00 80.62 97 LEU A O 1
ATOM 771 N N . GLN A 1 98 ? 9.185 -13.036 -14.199 1.00 74.19 98 GLN A N 1
ATOM 772 C CA . GLN A 1 98 ? 8.207 -12.058 -14.674 1.00 74.19 98 GLN A CA 1
ATOM 773 C C . GLN A 1 98 ? 6.770 -12.594 -14.589 1.00 74.19 98 GLN A C 1
ATOM 775 O O . GLN A 1 98 ? 5.847 -11.849 -14.258 1.00 74.19 98 GLN A O 1
ATOM 780 N N . ALA A 1 99 ? 6.578 -13.889 -14.848 1.00 80.44 99 ALA A N 1
ATOM 781 C CA . ALA A 1 99 ? 5.290 -14.564 -14.723 1.00 80.44 99 ALA A CA 1
ATOM 782 C C . ALA A 1 99 ? 4.878 -14.839 -13.267 1.00 80.44 99 ALA A C 1
ATOM 784 O O . ALA A 1 99 ? 3.723 -15.195 -13.035 1.00 80.44 99 ALA A O 1
ATOM 785 N N . ASN A 1 100 ? 5.782 -14.665 -12.293 1.00 79.12 100 ASN A N 1
ATOM 786 C CA . ASN A 1 100 ? 5.543 -15.020 -10.897 1.00 79.12 100 ASN A CA 1
ATOM 787 C C . ASN A 1 100 ? 4.250 -14.353 -10.392 1.00 79.12 100 ASN A C 1
ATOM 789 O O . ASN A 1 100 ? 4.195 -13.124 -10.334 1.00 79.12 100 ASN A O 1
ATOM 793 N N . PRO A 1 101 ? 3.203 -15.118 -10.033 1.00 71.00 101 PRO A N 1
ATOM 794 C CA . PRO A 1 101 ? 1.921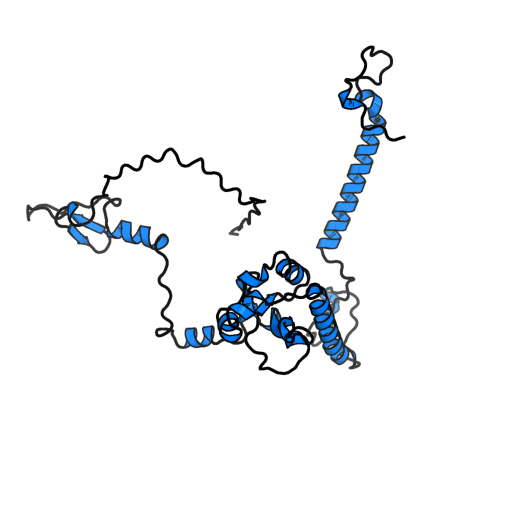 -14.560 -9.618 1.00 71.00 101 PRO A CA 1
ATOM 795 C C . PRO A 1 101 ? 1.977 -13.900 -8.238 1.00 71.00 101 PRO A C 1
ATOM 797 O O . PRO A 1 101 ? 1.149 -13.040 -7.938 1.00 71.00 101 PRO A O 1
ATOM 800 N N . TYR A 1 102 ? 2.964 -14.269 -7.425 1.00 75.88 102 TYR A N 1
ATOM 801 C CA . TYR A 1 102 ? 2.996 -13.971 -6.002 1.00 75.88 102 TYR A CA 1
ATOM 802 C C . TYR A 1 102 ? 3.565 -12.598 -5.682 1.00 75.88 102 TYR A C 1
ATOM 804 O O . TYR A 1 102 ? 3.143 -12.020 -4.690 1.00 75.88 102 TYR A O 1
ATOM 812 N N . VAL A 1 103 ? 4.465 -12.045 -6.502 1.00 82.19 103 VAL A N 1
ATOM 813 C CA . VAL A 1 103 ? 5.079 -10.731 -6.248 1.00 82.19 103 VAL A CA 1
ATOM 814 C C . VAL A 1 103 ? 4.519 -9.690 -7.212 1.00 82.19 103 VAL A C 1
ATOM 816 O O . VAL A 1 103 ? 4.523 -9.859 -8.437 1.00 82.19 103 VAL A O 1
ATOM 819 N N . ARG A 1 104 ? 4.004 -8.593 -6.657 1.00 86.69 104 ARG A N 1
ATOM 820 C CA . ARG A 1 104 ? 3.418 -7.482 -7.412 1.00 86.69 104 ARG A CA 1
ATOM 821 C C . ARG A 1 104 ? 3.894 -6.152 -6.850 1.00 86.69 104 ARG A C 1
ATOM 823 O O . ARG A 1 104 ? 4.197 -6.025 -5.670 1.00 86.69 104 ARG A O 1
ATOM 830 N N . GLN A 1 105 ? 3.943 -5.148 -7.714 1.00 89.44 105 GLN A N 1
ATOM 831 C CA . GLN A 1 105 ? 4.336 -3.803 -7.323 1.00 89.44 105 GLN A CA 1
ATOM 832 C C . GLN A 1 105 ? 3.145 -3.050 -6.715 1.00 89.44 105 GLN A C 1
ATOM 834 O O . GLN A 1 105 ? 2.076 -2.964 -7.326 1.00 89.44 105 GLN A O 1
ATOM 839 N N . CYS A 1 106 ? 3.338 -2.479 -5.528 1.00 91.81 106 CYS A N 1
ATOM 840 C CA . CYS A 1 106 ? 2.443 -1.492 -4.940 1.00 91.81 106 CYS A CA 1
ATOM 841 C C . CYS A 1 106 ? 2.487 -0.212 -5.781 1.00 91.81 106 CYS A C 1
ATOM 843 O O . CYS A 1 106 ? 3.562 0.336 -6.011 1.00 91.81 106 CYS A O 1
ATOM 845 N N . ARG A 1 107 ? 1.341 0.305 -6.228 1.00 90.44 107 ARG A N 1
ATOM 846 C CA . ARG A 1 107 ? 1.316 1.511 -7.073 1.00 90.44 107 ARG A CA 1
ATOM 847 C C . ARG A 1 107 ? 1.505 2.819 -6.319 1.00 90.44 107 ARG A C 1
ATOM 849 O O . ARG A 1 107 ? 1.928 3.791 -6.928 1.00 90.44 107 ARG A O 1
ATOM 856 N N . ALA A 1 108 ? 1.263 2.823 -5.013 1.00 90.25 108 ALA A N 1
ATOM 857 C CA . ALA A 1 108 ? 1.502 3.997 -4.184 1.00 90.25 108 ALA A CA 1
ATOM 858 C C . ALA A 1 108 ? 2.992 4.186 -3.856 1.00 90.25 108 ALA A C 1
ATOM 860 O O . ALA A 1 108 ? 3.507 5.293 -3.940 1.00 90.25 108 ALA A O 1
ATOM 861 N N . THR A 1 109 ? 3.693 3.101 -3.506 1.00 89.94 109 THR A N 1
ATOM 862 C CA . THR A 1 109 ? 5.088 3.153 -3.023 1.00 89.94 109 THR A CA 1
ATOM 863 C C . THR A 1 109 ? 6.111 2.617 -4.016 1.00 89.94 109 THR A C 1
ATOM 865 O O . THR A 1 109 ? 7.307 2.730 -3.775 1.00 89.94 109 THR A O 1
ATOM 868 N N . LEU A 1 110 ? 5.664 1.996 -5.110 1.00 90.25 110 LEU A N 1
ATOM 869 C CA . LEU A 1 110 ? 6.498 1.304 -6.099 1.00 90.25 110 LEU A CA 1
ATOM 870 C C . LEU A 1 110 ? 7.306 0.117 -5.543 1.00 90.25 110 LEU A C 1
ATOM 872 O O . LEU A 1 110 ? 8.118 -0.455 -6.271 1.00 90.25 110 LEU A O 1
ATOM 876 N N . ILE A 1 111 ? 7.044 -0.303 -4.302 1.00 90.94 111 ILE A N 1
ATOM 877 C CA . ILE A 1 111 ? 7.684 -1.457 -3.661 1.00 90.94 111 ILE A CA 1
ATOM 878 C C . ILE A 1 111 ? 7.038 -2.750 -4.170 1.00 90.94 111 ILE A C 1
ATOM 880 O O . ILE A 1 111 ? 5.813 -2.848 -4.260 1.00 90.94 111 ILE A O 1
ATOM 884 N N . SER A 1 112 ? 7.855 -3.755 -4.478 1.00 90.44 112 SER A N 1
ATOM 885 C CA . SER A 1 112 ? 7.396 -5.102 -4.826 1.00 90.44 112 SER A CA 1
ATOM 886 C C . SER A 1 112 ? 7.127 -5.919 -3.565 1.00 90.44 112 SER A C 1
ATOM 888 O O . SER A 1 112 ? 8.037 -6.149 -2.775 1.00 90.44 112 SER A O 1
ATOM 890 N N . LEU A 1 113 ? 5.882 -6.358 -3.383 1.00 90.69 113 LEU A N 1
ATOM 891 C CA . LEU A 1 113 ? 5.422 -7.107 -2.215 1.00 90.69 113 LEU A CA 1
ATOM 892 C C . LEU A 1 113 ? 4.649 -8.361 -2.645 1.00 90.69 113 LEU A C 1
ATOM 894 O O . LEU A 1 113 ? 4.089 -8.392 -3.750 1.00 90.69 113 LEU A O 1
ATOM 898 N N . PRO A 1 114 ? 4.577 -9.389 -1.782 1.00 90.62 114 PRO A N 1
ATOM 899 C CA . PRO A 1 114 ? 3.637 -10.479 -1.971 1.00 90.62 114 PRO A CA 1
ATOM 900 C C . PRO A 1 114 ? 2.193 -9.970 -2.088 1.00 90.62 114 PRO A C 1
ATOM 902 O O . PRO A 1 114 ? 1.800 -9.051 -1.369 1.00 90.62 114 PRO A O 1
ATOM 905 N N . VAL A 1 115 ? 1.387 -10.582 -2.962 1.00 88.31 115 VAL A N 1
ATOM 906 C CA . VAL A 1 115 ? -0.015 -10.180 -3.210 1.00 88.31 115 VAL A CA 1
ATOM 907 C C . VAL A 1 115 ? -0.850 -10.158 -1.929 1.00 88.31 115 VAL A C 1
ATOM 909 O O . VAL A 1 115 ? -1.724 -9.310 -1.808 1.00 88.31 115 VAL A O 1
ATOM 912 N N . ALA A 1 116 ? -0.540 -11.016 -0.954 1.00 86.25 116 ALA A N 1
ATOM 913 C CA . ALA A 1 116 ? -1.225 -11.063 0.338 1.00 86.25 116 ALA A CA 1
ATOM 914 C C . ALA A 1 116 ? -1.169 -9.741 1.132 1.00 86.25 116 ALA A C 1
ATOM 916 O O . ALA A 1 116 ? -2.059 -9.485 1.934 1.00 86.25 116 ALA A O 1
ATOM 917 N N . PHE A 1 117 ? -0.160 -8.892 0.901 1.00 88.75 117 PHE A N 1
ATOM 918 C CA . PHE A 1 117 ? -0.034 -7.581 1.555 1.00 88.75 117 PHE A CA 1
ATOM 919 C C . PHE A 1 117 ? -0.683 -6.439 0.760 1.00 88.75 117 PHE A C 1
ATOM 921 O O . PHE A 1 117 ? -0.667 -5.282 1.192 1.00 88.75 117 PHE A O 1
ATOM 928 N N . LEU A 1 118 ? -1.211 -6.731 -0.430 1.00 92.31 118 LEU A N 1
ATOM 929 C CA . LEU A 1 118 ? -1.755 -5.733 -1.338 1.00 92.31 118 LEU A CA 1
ATOM 930 C C . LEU A 1 118 ? -3.276 -5.827 -1.400 1.00 92.31 118 LEU A C 1
ATOM 932 O O . LEU A 1 118 ? -3.838 -6.875 -1.711 1.00 92.31 118 LEU A O 1
ATOM 936 N N . THR A 1 119 ? -3.936 -4.688 -1.235 1.00 93.06 119 THR A N 1
ATOM 937 C CA . THR A 1 119 ? -5.368 -4.560 -1.500 1.00 93.06 119 THR A CA 1
ATOM 938 C C . THR A 1 119 ? -5.579 -4.235 -2.975 1.00 93.06 119 THR A C 1
ATOM 940 O O . THR A 1 119 ? -4.887 -3.386 -3.548 1.00 93.06 119 THR A O 1
ATOM 943 N N . SER A 1 120 ? -6.522 -4.938 -3.607 1.00 93.06 120 SER A N 1
ATOM 944 C CA . SER A 1 120 ? -6.844 -4.789 -5.031 1.00 93.06 120 SER A CA 1
ATOM 945 C C . SER A 1 120 ? -8.207 -4.116 -5.214 1.00 93.06 120 SER A C 1
ATOM 947 O O . SER A 1 120 ? -9.228 -4.656 -4.783 1.00 93.06 120 SER A O 1
ATOM 949 N N . LEU A 1 121 ? -8.226 -2.961 -5.886 1.00 93.75 121 LEU A N 1
ATOM 950 C CA . LEU A 1 121 ? -9.443 -2.251 -6.289 1.00 93.75 121 LEU A CA 1
ATOM 951 C C . LEU A 1 121 ? -9.768 -2.523 -7.748 1.00 93.75 121 LEU A C 1
ATOM 953 O O . LEU A 1 121 ? -8.877 -2.565 -8.595 1.00 93.75 121 LEU A O 1
ATOM 957 N N . HIS A 1 122 ? -11.052 -2.632 -8.047 1.00 93.06 122 HIS A N 1
ATOM 958 C CA . HIS A 1 122 ? -11.564 -2.873 -9.386 1.00 93.06 122 HIS A CA 1
ATOM 959 C C . HIS A 1 122 ? -12.569 -1.788 -9.753 1.00 93.06 122 HIS A C 1
ATOM 961 O O . HIS A 1 122 ? -13.336 -1.347 -8.899 1.00 93.06 122 HIS A O 1
ATOM 967 N N . ALA A 1 123 ? -12.568 -1.376 -11.020 1.00 92.38 123 ALA A N 1
ATOM 968 C CA . ALA A 1 123 ? -13.569 -0.455 -11.538 1.00 92.38 123 ALA A CA 1
ATOM 969 C C . ALA A 1 123 ? -14.911 -1.186 -11.709 1.00 92.38 123 ALA A C 1
ATOM 971 O O . ALA A 1 123 ? -14.971 -2.243 -12.345 1.00 92.38 123 ALA A O 1
ATOM 972 N N . ARG A 1 124 ? -15.984 -0.632 -11.146 1.00 91.19 124 ARG A N 1
ATOM 973 C CA . ARG A 1 124 ? -17.364 -1.117 -11.287 1.00 91.19 124 ARG A CA 1
ATOM 974 C C . ARG A 1 124 ? -18.307 0.047 -11.573 1.00 91.19 124 ARG A C 1
ATOM 976 O O . ARG A 1 124 ? -18.051 1.130 -11.065 1.00 91.19 124 ARG A O 1
ATOM 983 N N . PRO A 1 125 ? -19.370 -0.144 -12.365 1.00 90.88 125 PRO A N 1
ATOM 984 C CA . PRO A 1 125 ? -20.347 0.914 -12.582 1.00 90.88 125 PRO A CA 1
ATOM 985 C C . PRO A 1 125 ? -21.056 1.250 -11.265 1.00 90.88 125 PRO A C 1
ATOM 987 O O . PRO A 1 125 ? -21.445 0.353 -10.512 1.00 90.88 125 PRO A O 1
ATOM 990 N N . HIS A 1 126 ? -21.201 2.539 -10.983 1.00 89.44 126 HIS A N 1
ATOM 991 C CA . HIS A 1 126 ? -21.994 3.043 -9.872 1.00 89.44 126 HIS A CA 1
ATOM 992 C C . HIS A 1 126 ? -23.478 2.706 -10.100 1.00 89.44 126 HIS A C 1
ATOM 994 O O . HIS A 1 126 ? -23.962 2.897 -11.218 1.00 89.44 126 HIS A O 1
ATOM 1000 N N . PRO A 1 127 ? -24.227 2.251 -9.078 1.00 87.94 127 PRO A N 1
ATOM 1001 C CA . PRO A 1 127 ? -25.592 1.750 -9.259 1.00 87.94 127 PRO A CA 1
ATOM 1002 C C . PRO A 1 127 ? -26.584 2.799 -9.780 1.00 87.94 127 PRO A C 1
ATOM 1004 O O . PRO A 1 127 ? -27.522 2.441 -10.481 1.00 87.94 127 PRO A O 1
ATOM 1007 N N . THR A 1 128 ? -26.391 4.080 -9.455 1.00 90.56 128 THR A N 1
ATOM 1008 C CA . THR A 1 128 ? -27.310 5.156 -9.876 1.00 90.56 128 THR A CA 1
ATOM 1009 C C . THR A 1 128 ? -26.797 5.994 -11.044 1.00 90.56 128 THR A C 1
ATOM 1011 O O . THR A 1 128 ? -27.601 6.503 -11.815 1.00 90.56 128 THR A O 1
ATOM 1014 N N . THR A 1 129 ? -25.478 6.153 -11.200 1.00 88.75 129 THR A N 1
ATOM 1015 C CA . THR A 1 129 ? -24.887 7.080 -12.185 1.00 88.75 129 THR A CA 1
ATOM 1016 C C . THR A 1 129 ? -24.206 6.362 -13.346 1.00 88.75 129 THR A C 1
ATOM 1018 O O . THR A 1 129 ? -23.837 7.009 -14.320 1.00 88.75 129 THR A O 1
ATOM 1021 N N . ASN A 1 130 ? -24.024 5.037 -13.270 1.00 87.44 130 ASN A N 1
ATOM 1022 C CA . ASN A 1 130 ? -23.233 4.223 -14.204 1.00 87.44 130 ASN A CA 1
ATOM 1023 C C . ASN A 1 130 ? -21.760 4.647 -14.362 1.00 87.44 130 ASN A C 1
ATOM 1025 O O . ASN A 1 130 ? -21.020 4.029 -15.130 1.00 87.44 130 ASN A O 1
ATOM 1029 N N . GLU A 1 131 ? -21.297 5.655 -13.622 1.00 89.06 131 GLU A N 1
ATOM 1030 C CA . GLU A 1 131 ? -19.906 6.090 -13.653 1.00 89.06 131 GLU A CA 1
ATOM 1031 C C . GLU A 1 131 ? -18.998 5.041 -13.008 1.00 89.06 131 GLU A C 1
ATOM 1033 O O . GLU A 1 131 ? -19.398 4.363 -12.057 1.00 89.06 131 GLU A O 1
ATOM 1038 N N . PRO A 1 132 ? -17.772 4.856 -13.514 1.00 91.69 132 PRO A N 1
ATOM 1039 C CA . PRO A 1 132 ? -16.902 3.831 -12.982 1.00 91.69 132 PRO A CA 1
ATOM 1040 C C . PRO A 1 132 ? -16.378 4.238 -11.601 1.00 91.69 132 PRO A C 1
ATOM 1042 O O . PRO A 1 132 ? -15.904 5.351 -11.377 1.00 91.69 132 PRO A O 1
ATOM 1045 N N . TRP A 1 133 ? -16.424 3.287 -10.678 1.00 91.50 133 TRP A N 1
ATOM 1046 C CA . TRP A 1 133 ? -16.069 3.449 -9.279 1.00 91.50 133 TRP A CA 1
ATOM 1047 C C . TRP A 1 133 ? -15.018 2.423 -8.864 1.00 91.50 133 TRP A C 1
ATOM 1049 O O . TRP A 1 133 ? -15.158 1.236 -9.164 1.00 91.50 133 TRP A O 1
ATOM 1059 N N . LEU A 1 134 ? -13.962 2.857 -8.171 1.00 92.44 134 LEU A N 1
ATOM 1060 C CA . LEU A 1 134 ? -12.966 1.948 -7.602 1.00 92.44 134 LEU A CA 1
ATOM 1061 C C . LEU A 1 134 ? -13.475 1.318 -6.302 1.00 92.44 134 LEU A C 1
ATOM 1063 O O . LEU A 1 134 ? -13.642 2.007 -5.298 1.00 92.44 134 LEU A O 1
ATOM 1067 N N . LEU A 1 135 ? -13.658 -0.004 -6.311 1.00 93.31 135 LEU A N 1
ATOM 1068 C CA . LEU A 1 135 ? -14.165 -0.766 -5.168 1.00 93.31 135 LEU A CA 1
ATOM 1069 C C . LEU A 1 135 ? -13.253 -1.950 -4.804 1.00 93.31 135 LEU A C 1
ATOM 1071 O O . LEU A 1 135 ? -12.696 -2.594 -5.702 1.00 93.31 135 LEU A O 1
ATOM 1075 N N . PRO A 1 136 ? -13.134 -2.305 -3.510 1.00 93.38 136 PRO A N 1
ATOM 1076 C CA . PRO A 1 136 ? -12.319 -3.420 -3.032 1.00 93.38 136 PRO A CA 1
ATOM 1077 C C . PRO A 1 136 ? -13.056 -4.758 -3.190 1.00 93.38 136 PRO A C 1
ATOM 1079 O O . PRO A 1 136 ? -13.242 -5.509 -2.238 1.00 93.38 136 PRO A O 1
ATOM 1082 N N . VAL A 1 137 ? -13.487 -5.074 -4.414 1.00 89.44 137 VAL A N 1
ATOM 1083 C CA . VAL A 1 137 ? -14.300 -6.271 -4.715 1.00 89.44 137 VAL A CA 1
ATOM 1084 C C . VAL A 1 137 ? -13.561 -7.574 -4.381 1.00 89.44 137 VAL A C 1
ATOM 1086 O O . VAL A 1 137 ? -14.185 -8.581 -4.063 1.00 89.44 137 VAL A O 1
ATOM 1089 N N . SER A 1 138 ? -12.226 -7.535 -4.384 1.00 88.44 138 SER A N 1
ATOM 1090 C CA . SER A 1 138 ? -11.376 -8.655 -3.967 1.00 88.44 138 SER A CA 1
ATOM 1091 C C . SER A 1 138 ? -11.561 -9.061 -2.498 1.00 88.44 138 SER A C 1
ATOM 1093 O O . SER A 1 138 ? -11.220 -10.182 -2.136 1.00 88.44 138 SER A O 1
ATOM 1095 N N . LEU A 1 139 ? -12.109 -8.181 -1.651 1.00 88.38 139 LEU A N 1
ATOM 1096 C CA . LEU A 1 139 ? -12.386 -8.476 -0.242 1.00 88.38 139 LEU A CA 1
ATOM 1097 C C . LEU A 1 139 ? -13.798 -9.033 -0.007 1.00 88.38 139 LEU A C 1
ATOM 1099 O O . LEU A 1 139 ? -14.075 -9.581 1.057 1.00 88.38 139 LEU A O 1
ATOM 1103 N N . THR A 1 140 ? -14.707 -8.892 -0.969 1.00 88.00 140 THR A N 1
ATOM 1104 C CA . THR A 1 140 ? -16.110 -9.303 -0.798 1.00 88.00 140 THR A CA 1
ATOM 1105 C C . THR A 1 140 ? -16.480 -10.536 -1.605 1.00 88.00 140 THR A C 1
ATOM 1107 O O . THR A 1 140 ? -17.465 -11.192 -1.282 1.00 88.00 140 THR A O 1
ATOM 1110 N N . THR A 1 141 ? -15.727 -10.844 -2.662 1.00 87.75 141 THR A N 1
ATOM 1111 C CA . THR A 1 141 ? -16.098 -11.870 -3.638 1.00 87.75 141 THR A CA 1
ATOM 1112 C C . THR A 1 141 ? -14.971 -12.876 -3.829 1.00 87.75 141 THR A C 1
ATOM 1114 O O . THR A 1 141 ? -13.830 -12.481 -4.040 1.00 87.75 141 THR A O 1
ATOM 1117 N N . ASP A 1 142 ? -15.316 -14.161 -3.893 1.00 80.75 142 ASP A N 1
ATOM 1118 C CA . ASP A 1 142 ? -14.368 -15.252 -4.179 1.00 80.75 142 ASP A CA 1
ATOM 1119 C C . ASP A 1 142 ? -14.086 -15.430 -5.687 1.00 80.75 142 ASP A C 1
ATOM 1121 O O . ASP A 1 142 ? -13.369 -16.332 -6.110 1.00 80.75 142 ASP A O 1
ATOM 1125 N N . LYS A 1 143 ? -14.666 -14.574 -6.538 1.00 80.12 143 LYS A N 1
ATOM 1126 C CA . LYS A 1 143 ? -14.499 -14.637 -7.995 1.00 80.12 143 LYS A CA 1
ATOM 1127 C C . LYS A 1 143 ? -13.120 -14.116 -8.388 1.00 80.12 143 LYS A C 1
ATOM 1129 O O . LYS A 1 143 ? -12.773 -12.977 -8.089 1.00 80.12 143 LYS A O 1
ATOM 1134 N N . GLU A 1 144 ? -12.389 -14.904 -9.169 1.00 70.88 144 GLU A N 1
ATOM 1135 C CA . GLU A 1 144 ? -11.018 -14.576 -9.584 1.00 70.88 144 GLU A CA 1
ATOM 1136 C C . GLU A 1 144 ? -10.948 -13.560 -10.742 1.00 70.88 144 GLU A C 1
ATOM 1138 O O . GLU A 1 144 ? -9.984 -12.802 -10.878 1.00 70.88 144 GLU A O 1
ATOM 1143 N N . HIS A 1 145 ? -11.982 -13.489 -11.587 1.00 76.12 145 HIS A N 1
ATOM 1144 C CA . HIS A 1 145 ? -11.978 -12.666 -12.802 1.00 76.12 145 HIS A CA 1
ATOM 1145 C C . HIS A 1 145 ? -12.707 -11.328 -12.616 1.00 76.12 145 HIS A C 1
ATOM 1147 O O . HIS A 1 145 ? -13.805 -11.105 -13.123 1.00 76.12 145 HIS A O 1
ATOM 1153 N N . LEU A 1 146 ? -12.070 -10.404 -11.894 1.00 84.00 146 LEU A N 1
ATOM 1154 C CA . LEU A 1 146 ? -12.622 -9.074 -11.583 1.00 84.00 146 LEU A CA 1
ATOM 1155 C C . LEU A 1 146 ? -12.114 -7.949 -12.509 1.00 84.00 146 LEU A C 1
ATOM 1157 O O . LEU A 1 146 ? -12.421 -6.778 -12.293 1.00 84.00 146 LEU A O 1
ATOM 1161 N N . GLY A 1 147 ? -11.339 -8.288 -13.542 1.00 86.31 147 GLY A N 1
ATOM 1162 C CA . GLY A 1 147 ? -10.694 -7.322 -14.436 1.00 86.31 147 GLY A CA 1
ATOM 1163 C C . GLY A 1 147 ? -9.384 -6.747 -13.874 1.00 86.31 147 GLY A C 1
ATOM 1164 O O . GLY A 1 147 ? -8.909 -7.202 -12.830 1.00 86.31 147 GLY A O 1
ATOM 1165 N N . PRO A 1 148 ? -8.759 -5.772 -14.565 1.00 89.00 148 PRO A N 1
ATOM 1166 C CA . PRO A 1 148 ? -7.475 -5.201 -14.159 1.00 89.00 148 PRO A CA 1
ATOM 1167 C C . PRO A 1 148 ? -7.575 -4.523 -12.781 1.00 89.00 148 PRO A C 1
ATOM 1169 O O . PRO A 1 148 ? -8.363 -3.590 -12.635 1.00 89.00 148 PRO A O 1
ATOM 1172 N N . PRO A 1 149 ? -6.794 -4.949 -11.772 1.00 91.06 149 PRO A N 1
ATOM 1173 C CA . PRO A 1 149 ? -6.836 -4.344 -10.446 1.00 91.06 149 PRO A CA 1
ATOM 1174 C C . PRO A 1 149 ? -5.875 -3.165 -10.308 1.00 91.06 149 PRO A C 1
ATOM 1176 O O . PRO A 1 149 ? -4.734 -3.218 -10.771 1.00 91.06 149 PRO A O 1
ATOM 1179 N N . TYR A 1 150 ? -6.288 -2.158 -9.547 1.00 92.81 150 TYR A N 1
ATOM 1180 C CA . TYR A 1 150 ? -5.403 -1.177 -8.935 1.00 92.81 150 TYR A CA 1
ATOM 1181 C C . TYR A 1 150 ? -4.914 -1.722 -7.587 1.00 92.81 150 TYR A C 1
ATOM 1183 O O . TYR A 1 150 ? -5.721 -1.978 -6.698 1.00 92.81 150 TYR A O 1
ATOM 1191 N N . ARG A 1 151 ? -3.601 -1.940 -7.437 1.00 92.50 151 ARG A N 1
ATOM 1192 C CA . ARG A 1 151 ? -3.015 -2.584 -6.249 1.00 92.50 151 ARG A CA 1
ATOM 1193 C C . ARG A 1 151 ? -2.177 -1.615 -5.439 1.00 92.50 151 ARG A C 1
ATOM 1195 O O . ARG A 1 151 ? -1.297 -0.953 -5.994 1.00 92.50 151 ARG A O 1
ATOM 1202 N N . PHE A 1 152 ? -2.385 -1.600 -4.134 1.00 94.19 152 PHE A N 1
ATOM 1203 C CA . PHE A 1 152 ? -1.608 -0.793 -3.201 1.00 94.19 152 PHE A CA 1
ATOM 1204 C C . PHE A 1 152 ? -1.522 -1.485 -1.835 1.00 94.19 152 PHE A C 1
ATOM 1206 O O . PHE A 1 152 ? -2.193 -2.486 -1.603 1.00 94.19 152 PHE A O 1
ATOM 1213 N N . LEU A 1 153 ? -0.656 -0.986 -0.954 1.00 93.12 153 LEU A N 1
ATOM 1214 C CA . LEU A 1 153 ? -0.503 -1.522 0.397 1.00 93.12 153 LEU A CA 1
ATOM 1215 C C . LEU A 1 153 ? -1.809 -1.344 1.182 1.00 93.12 153 LEU A C 1
ATOM 1217 O O . LEU A 1 153 ? -2.283 -0.216 1.304 1.00 93.12 153 LEU A O 1
ATOM 1221 N N . GLY A 1 154 ? -2.354 -2.436 1.722 1.00 88.38 154 GLY A N 1
ATOM 1222 C CA . GLY A 1 154 ? -3.627 -2.457 2.451 1.00 88.38 154 GLY A CA 1
ATOM 1223 C C . GLY A 1 154 ? -3.561 -1.772 3.813 1.00 88.38 154 GLY A C 1
ATOM 1224 O O . GLY A 1 154 ? -3.626 -2.428 4.845 1.00 88.38 154 GLY A O 1
ATOM 1225 N N . SER A 1 155 ? -3.390 -0.452 3.819 1.00 90.12 155 SER A N 1
ATOM 1226 C CA . SER A 1 155 ? -3.307 0.357 5.028 1.00 90.12 155 SER A CA 1
ATOM 1227 C C . SER A 1 155 ? -4.261 1.543 4.959 1.00 90.12 155 SER A C 1
ATOM 1229 O O . SER A 1 155 ? -4.410 2.175 3.907 1.00 90.12 155 SER A O 1
ATOM 1231 N N . HIS A 1 156 ? -4.897 1.855 6.090 1.00 92.38 156 HIS A N 1
ATOM 1232 C CA . HIS A 1 156 ? -5.864 2.950 6.200 1.00 92.38 156 HIS A CA 1
ATOM 1233 C C . HIS A 1 156 ? -5.236 4.287 5.802 1.00 92.38 156 HIS A C 1
ATOM 1235 O O . HIS A 1 156 ? -5.702 4.926 4.860 1.00 92.38 156 HIS A O 1
ATOM 1241 N N . TRP A 1 157 ? -4.089 4.636 6.400 1.00 92.44 157 TRP A N 1
ATOM 1242 C CA . TRP A 1 157 ? -3.378 5.883 6.097 1.00 92.44 157 TRP A CA 1
ATOM 1243 C C . TRP A 1 157 ? -3.027 6.010 4.608 1.00 92.44 157 TRP A C 1
ATOM 1245 O O . TRP A 1 157 ? -3.148 7.089 4.027 1.00 92.44 157 TRP A O 1
ATOM 1255 N N . MET A 1 158 ? -2.630 4.900 3.975 1.00 91.81 158 MET A N 1
ATOM 1256 C CA . MET A 1 158 ? -2.265 4.861 2.560 1.00 91.81 158 MET A CA 1
ATOM 1257 C C . MET A 1 158 ? -3.485 5.128 1.678 1.00 91.81 158 MET A C 1
ATOM 1259 O O . MET A 1 158 ? -3.418 5.928 0.747 1.00 91.81 158 MET A O 1
ATOM 1263 N N . THR A 1 159 ? -4.612 4.489 1.991 1.00 92.94 159 THR A N 1
ATOM 1264 C CA . THR A 1 159 ? -5.881 4.679 1.273 1.00 92.94 159 THR A CA 1
ATOM 1265 C C . THR A 1 159 ? -6.351 6.130 1.390 1.00 92.94 159 THR A C 1
ATOM 1267 O O . THR A 1 159 ? -6.691 6.758 0.387 1.00 92.94 159 THR A O 1
ATOM 1270 N N . THR A 1 160 ? -6.276 6.700 2.593 1.00 93.94 160 THR A N 1
ATOM 1271 C CA . THR A 1 160 ? -6.607 8.105 2.860 1.00 93.94 160 THR A CA 1
ATOM 1272 C C 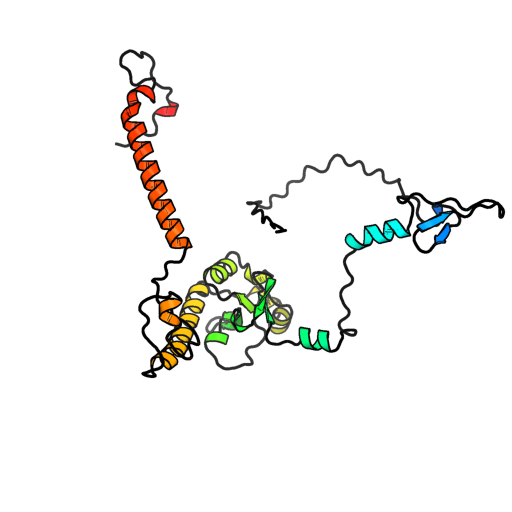. THR A 1 160 ? -5.700 9.052 2.075 1.00 93.94 160 THR A C 1
ATOM 1274 O O . THR A 1 160 ? -6.172 10.020 1.477 1.00 93.94 160 THR A O 1
ATOM 1277 N N . HIS A 1 161 ? -4.396 8.771 2.014 1.00 93.75 161 HIS A N 1
ATOM 1278 C CA . HIS A 1 161 ? -3.454 9.583 1.245 1.00 93.75 161 HIS A CA 1
ATOM 1279 C C . HIS A 1 161 ? -3.722 9.523 -0.263 1.00 93.75 161 HIS A C 1
ATOM 1281 O O . HIS A 1 161 ? -3.687 10.551 -0.936 1.00 93.75 161 HIS A O 1
ATOM 1287 N N . LEU A 1 162 ? -4.029 8.337 -0.790 1.00 93.00 162 LEU A N 1
ATOM 1288 C CA . LEU A 1 162 ? -4.320 8.135 -2.208 1.00 93.00 162 LEU A CA 1
ATOM 1289 C C . LEU A 1 162 ? -5.578 8.879 -2.669 1.00 93.00 162 LEU A C 1
ATOM 1291 O O . LEU A 1 162 ? -5.593 9.393 -3.791 1.00 93.00 162 LEU A O 1
ATOM 1295 N N . GLY A 1 163 ? -6.602 8.962 -1.815 1.00 91.44 163 GLY A N 1
ATOM 1296 C CA . GLY A 1 163 ? -7.823 9.725 -2.086 1.00 91.44 163 GLY A CA 1
ATOM 1297 C C . GLY A 1 163 ? -7.583 11.235 -2.173 1.00 91.44 163 GLY A C 1
ATOM 1298 O O . GLY A 1 163 ? -8.155 11.913 -3.033 1.00 91.44 163 GLY A O 1
ATOM 1299 N N . LYS A 1 164 ? -6.672 11.773 -1.349 1.00 92.19 164 LYS A N 1
ATOM 1300 C CA . LYS A 1 164 ? -6.342 13.206 -1.344 1.00 92.19 164 LYS A CA 1
ATOM 1301 C C . LYS A 1 164 ? -5.787 13.637 -2.702 1.00 92.19 164 LYS A C 1
ATOM 1303 O O . LYS A 1 164 ? -4.843 13.050 -3.226 1.00 92.19 164 LYS A O 1
ATOM 1308 N N . LYS A 1 165 ? -6.363 14.701 -3.273 1.00 89.00 165 LYS A N 1
ATOM 1309 C CA . LYS A 1 165 ? -5.948 15.289 -4.564 1.00 89.00 165 LYS A CA 1
ATOM 1310 C C . LYS A 1 165 ? -5.871 14.270 -5.716 1.00 89.00 165 LYS A C 1
ATOM 1312 O O . LYS A 1 165 ? -5.074 14.452 -6.633 1.00 89.00 165 LYS A O 1
ATOM 1317 N N . LYS A 1 166 ? -6.669 13.195 -5.664 1.00 90.06 166 LYS A N 1
ATOM 1318 C CA . LYS A 1 166 ? -6.704 12.131 -6.683 1.00 90.06 166 LYS A CA 1
ATOM 1319 C C . LYS A 1 166 ? -5.322 11.522 -6.981 1.00 90.06 166 LYS A C 1
ATOM 1321 O O . LYS A 1 166 ? -5.035 11.155 -8.121 1.00 90.06 166 LYS A O 1
ATOM 1326 N N . GLN A 1 167 ? -4.452 11.392 -5.973 1.00 90.44 167 GLN A N 1
ATOM 1327 C CA . GLN A 1 167 ? -3.103 10.838 -6.163 1.00 90.44 167 GLN A CA 1
ATOM 1328 C C . GLN A 1 167 ? -3.101 9.427 -6.762 1.00 90.44 167 GLN A C 1
ATOM 1330 O O . GLN A 1 167 ? -2.192 9.081 -7.519 1.00 90.44 167 GLN A O 1
ATOM 1335 N N . TRP A 1 168 ? -4.143 8.642 -6.487 1.00 91.56 168 TRP A N 1
ATOM 1336 C CA . TRP A 1 168 ? -4.355 7.323 -7.080 1.00 91.56 168 TRP A CA 1
ATOM 1337 C C . TRP A 1 168 ? -4.306 7.314 -8.619 1.00 91.56 168 TRP A C 1
ATOM 1339 O O . TRP A 1 168 ? -3.900 6.309 -9.202 1.00 91.56 168 TRP A O 1
ATOM 1349 N N . GLN A 1 169 ? -4.639 8.422 -9.296 1.00 90.62 169 GLN A N 1
ATOM 1350 C CA . GLN A 1 169 ? -4.624 8.502 -10.764 1.00 90.62 169 GLN A CA 1
ATOM 1351 C C . GLN A 1 169 ? -3.231 8.240 -11.344 1.00 90.62 169 GLN A C 1
ATOM 1353 O O . GLN A 1 169 ? -3.105 7.571 -12.370 1.00 90.62 169 GLN A O 1
ATOM 1358 N N . ARG A 1 170 ? -2.176 8.685 -10.646 1.00 87.81 170 ARG A N 1
ATOM 1359 C CA . ARG A 1 170 ? -0.776 8.488 -11.060 1.00 87.81 170 ARG A CA 1
ATOM 1360 C C . ARG A 1 170 ? -0.358 7.017 -11.064 1.00 87.81 170 ARG A C 1
ATOM 1362 O O . ARG A 1 170 ? 0.568 6.646 -11.774 1.00 87.81 170 ARG A O 1
ATOM 1369 N N . GLY A 1 171 ? -1.031 6.186 -10.269 1.00 85.50 171 GLY A N 1
ATOM 1370 C CA . GLY A 1 171 ? -0.741 4.761 -10.138 1.00 85.50 171 GLY A CA 1
ATOM 1371 C C . GLY A 1 171 ? -1.573 3.859 -11.053 1.00 85.50 171 GLY A C 1
ATOM 1372 O O . GLY A 1 171 ? -1.492 2.635 -10.922 1.00 85.50 171 GLY A O 1
ATOM 1373 N N . THR A 1 172 ? -2.422 4.420 -11.920 1.00 87.38 172 THR A N 1
ATOM 1374 C CA . THR A 1 172 ? -3.326 3.629 -12.768 1.00 87.38 172 THR A CA 1
ATOM 1375 C C . THR A 1 172 ? -2.552 2.813 -13.807 1.00 87.38 172 THR A C 1
ATOM 1377 O O . THR A 1 172 ? -1.557 3.251 -14.379 1.00 87.38 172 THR A O 1
ATOM 1380 N N . TYR A 1 173 ? -2.970 1.561 -14.017 1.00 84.31 173 TYR A N 1
ATOM 1381 C CA . TYR A 1 173 ? -2.309 0.666 -14.968 1.00 84.31 173 TYR A CA 1
ATOM 1382 C C . TYR A 1 173 ? -2.704 1.027 -16.404 1.00 84.31 173 TYR A C 1
ATOM 1384 O O . TYR A 1 173 ? -3.884 1.229 -16.672 1.00 84.31 173 TYR A O 1
ATOM 1392 N N . SER A 1 174 ? -1.761 0.950 -17.347 1.00 85.25 174 SER A N 1
ATOM 1393 C CA . SER A 1 174 ? -2.059 1.100 -18.784 1.00 85.25 174 SER A CA 1
ATOM 1394 C C . SER A 1 174 ? -3.131 0.101 -19.269 1.00 85.25 174 SER A C 1
ATOM 1396 O O . SER A 1 174 ? -4.048 0.459 -19.998 1.00 85.25 174 SER A O 1
ATOM 1398 N N . ARG A 1 175 ? -3.144 -1.131 -18.742 1.00 85.44 175 ARG A N 1
ATOM 1399 C CA . ARG A 1 175 ? -4.226 -2.095 -19.032 1.00 85.44 175 ARG A CA 1
ATOM 1400 C C . ARG A 1 175 ? -5.594 -1.675 -18.490 1.00 85.44 175 ARG A C 1
ATOM 1402 O O . ARG A 1 175 ? -6.619 -2.072 -19.035 1.00 85.44 175 ARG A O 1
ATOM 1409 N N . MET A 1 176 ? -5.626 -0.929 -17.385 1.00 86.50 176 MET A N 1
ATOM 1410 C CA . MET A 1 176 ? -6.875 -0.400 -16.832 1.00 86.50 176 MET A CA 1
ATOM 1411 C C . MET A 1 176 ? -7.397 0.732 -17.721 1.00 86.50 176 MET A C 1
ATOM 1413 O O . MET A 1 176 ? -8.586 0.740 -18.030 1.00 86.50 176 MET A O 1
ATOM 1417 N N . THR A 1 177 ? -6.512 1.610 -18.207 1.00 87.19 177 THR A N 1
ATOM 1418 C CA . THR A 1 177 ? -6.887 2.668 -19.156 1.00 87.19 177 THR A CA 1
ATOM 1419 C C . THR A 1 177 ? -7.367 2.104 -20.491 1.00 87.19 177 THR A C 1
ATOM 1421 O O . THR A 1 177 ? -8.366 2.580 -21.016 1.00 87.19 177 THR A O 1
ATOM 1424 N N . GLU A 1 178 ? -6.729 1.048 -21.002 1.00 87.12 178 GLU A N 1
ATOM 1425 C CA . GLU A 1 178 ? -7.152 0.360 -22.233 1.00 87.12 178 GLU A CA 1
ATOM 1426 C C . GLU A 1 178 ? -8.538 -0.281 -22.098 1.00 87.12 178 GLU A C 1
ATOM 1428 O O . GLU A 1 178 ? -9.355 -0.191 -23.008 1.00 87.12 178 GLU A O 1
ATOM 1433 N N . LYS A 1 179 ? -8.818 -0.935 -20.963 1.00 86.75 179 LYS A N 1
ATOM 1434 C CA . LYS A 1 179 ? -10.088 -1.644 -20.751 1.00 86.75 179 LYS A CA 1
ATOM 1435 C C . LYS A 1 179 ? -11.261 -0.717 -20.464 1.00 86.75 179 LYS A C 1
ATOM 1437 O O . LYS A 1 179 ? -12.374 -1.031 -20.869 1.00 86.75 179 LYS A O 1
ATOM 1442 N N . LEU A 1 180 ? -11.030 0.363 -19.724 1.00 84.69 180 LEU A N 1
ATOM 1443 C CA . LEU A 1 180 ? -12.091 1.289 -19.337 1.00 84.69 180 LEU A CA 1
ATOM 1444 C C . LEU A 1 180 ? -12.316 2.372 -20.405 1.00 84.69 180 LEU A C 1
ATOM 1446 O O . LEU A 1 180 ? -13.430 2.871 -20.539 1.00 84.69 180 LEU A O 1
ATOM 1450 N N . GLY A 1 181 ? -11.280 2.703 -21.179 1.00 86.38 181 GLY A N 1
ATOM 1451 C CA . GLY A 1 181 ? -11.266 3.820 -22.118 1.00 86.38 181 GLY A CA 1
ATOM 1452 C C . GLY A 1 181 ? -10.901 5.144 -21.438 1.00 86.38 181 GLY A C 1
ATOM 1453 O O . GLY A 1 181 ? -11.173 5.361 -20.255 1.00 86.38 181 GLY A O 1
ATOM 1454 N N . SER A 1 182 ? -10.282 6.053 -22.195 1.00 85.12 182 SER A N 1
ATOM 1455 C CA . SER A 1 182 ? -9.753 7.325 -21.680 1.00 85.12 182 SER A CA 1
ATOM 1456 C C . SER A 1 182 ? -10.817 8.217 -21.031 1.00 85.12 182 SER A C 1
ATOM 1458 O O . SER A 1 182 ? -10.541 8.855 -20.015 1.00 85.12 182 SER A O 1
ATOM 1460 N N . ASP A 1 183 ? -12.035 8.247 -21.572 1.00 85.69 183 ASP A N 1
ATOM 1461 C CA . ASP A 1 183 ? -13.103 9.116 -21.060 1.00 85.69 183 ASP A CA 1
ATOM 1462 C C . ASP A 1 183 ? -13.684 8.608 -19.741 1.00 85.69 183 ASP A C 1
ATOM 1464 O O . ASP A 1 183 ? -13.862 9.376 -18.795 1.00 85.69 183 ASP A O 1
ATOM 1468 N N . ASN A 1 184 ? -13.881 7.297 -19.626 1.00 85.50 184 ASN A N 1
ATOM 1469 C CA . ASN A 1 184 ? -14.323 6.677 -18.381 1.00 85.50 184 ASN A CA 1
ATOM 1470 C C . ASN A 1 184 ? -13.237 6.745 -17.297 1.00 85.50 184 ASN A C 1
ATOM 1472 O O . ASN A 1 184 ? -13.557 6.888 -16.122 1.00 85.50 184 ASN A O 1
ATOM 1476 N N . MET A 1 185 ? -11.951 6.721 -17.664 1.00 86.31 185 MET A N 1
ATOM 1477 C CA . MET A 1 185 ? -10.855 6.930 -16.708 1.00 86.31 185 MET A CA 1
ATOM 1478 C C . MET A 1 185 ? -10.855 8.336 -16.100 1.00 86.31 185 MET A C 1
ATOM 1480 O O . MET A 1 185 ? -10.514 8.487 -14.928 1.00 86.31 185 MET A O 1
ATOM 1484 N N . LYS A 1 186 ? -11.257 9.366 -16.857 1.00 86.75 186 LYS A N 1
ATOM 1485 C CA . LYS A 1 186 ? -11.397 10.736 -16.327 1.00 86.75 186 LYS A CA 1
ATOM 1486 C C . LYS A 1 186 ? -12.555 10.849 -15.334 1.00 86.75 186 LYS A C 1
ATOM 1488 O O . LYS A 1 186 ? -12.446 11.600 -14.366 1.00 86.75 186 LYS A O 1
ATOM 1493 N N . LYS A 1 187 ? -13.630 10.089 -15.570 1.00 89.62 187 LYS A N 1
ATOM 1494 C CA . LYS A 1 187 ? -14.822 10.002 -14.709 1.00 89.62 187 LYS A CA 1
ATOM 1495 C C . LYS A 1 187 ? -14.675 9.013 -13.551 1.00 89.62 187 LYS A C 1
ATOM 1497 O O . LYS A 1 187 ? -15.576 8.905 -12.736 1.00 89.62 187 LYS A O 1
ATOM 1502 N N . LEU A 1 188 ? -13.561 8.284 -13.468 1.00 90.88 188 LEU A N 1
ATOM 1503 C CA . LEU A 1 188 ? -13.339 7.286 -12.429 1.00 90.88 188 LEU A CA 1
ATOM 1504 C C . LEU A 1 188 ? -13.308 7.949 -11.047 1.00 90.88 188 LEU A C 1
ATOM 1506 O O . LEU A 1 188 ? -12.480 8.824 -10.774 1.00 90.88 188 LEU A O 1
ATOM 1510 N N . VAL A 1 189 ? -14.224 7.518 -10.184 1.00 91.75 189 VAL A N 1
ATOM 1511 C CA . VAL A 1 189 ? -14.417 8.090 -8.849 1.00 91.75 189 VAL A CA 1
ATOM 1512 C C . VAL A 1 189 ? -13.647 7.276 -7.811 1.00 91.75 189 VAL A C 1
ATOM 1514 O O . VAL A 1 189 ? -13.568 6.046 -7.875 1.00 91.75 189 VAL A O 1
ATOM 1517 N N . TRP A 1 190 ? -13.077 7.975 -6.831 1.00 92.25 190 TRP A N 1
ATOM 1518 C CA . TRP A 1 190 ? -12.556 7.386 -5.601 1.00 92.25 190 TRP A CA 1
ATOM 1519 C C . TRP A 1 190 ? -13.552 7.659 -4.483 1.00 92.25 190 TRP A C 1
ATOM 1521 O O . TRP A 1 190 ? -13.921 8.810 -4.267 1.00 92.25 190 TRP A O 1
ATOM 1531 N N . ARG A 1 191 ? -14.009 6.604 -3.807 1.00 90.31 191 ARG A N 1
ATOM 1532 C CA . ARG A 1 191 ? -14.970 6.704 -2.704 1.00 90.31 191 ARG A CA 1
ATOM 1533 C C . ARG A 1 191 ? -14.349 7.451 -1.515 1.00 90.31 191 ARG A C 1
ATOM 1535 O O . ARG A 1 191 ? -13.202 7.184 -1.169 1.00 90.31 191 ARG A O 1
ATOM 1542 N N . GLU A 1 192 ? -15.086 8.364 -0.890 1.00 89.69 192 GLU A N 1
ATOM 1543 C CA . GLU A 1 192 ? -14.569 9.142 0.248 1.00 89.69 192 GLU A CA 1
ATOM 1544 C C . GLU A 1 192 ? -14.350 8.260 1.483 1.00 89.69 192 GLU A C 1
ATOM 1546 O O . GLU A 1 192 ? -13.267 8.271 2.063 1.00 89.69 192 GLU A O 1
ATOM 1551 N N . ASP A 1 193 ? -15.310 7.389 1.789 1.00 93.19 193 ASP A N 1
ATOM 1552 C CA . ASP A 1 193 ? -15.268 6.387 2.861 1.00 93.19 193 ASP A CA 1
ATOM 1553 C C . ASP A 1 193 ? -14.535 5.090 2.458 1.00 93.19 193 ASP A C 1
ATOM 1555 O O . ASP A 1 193 ? -14.636 4.066 3.133 1.00 93.19 193 ASP A O 1
ATOM 1559 N N . LEU A 1 194 ? -13.765 5.096 1.358 1.00 93.69 194 LEU A N 1
ATOM 1560 C CA . LEU A 1 194 ? -12.982 3.925 0.943 1.00 93.69 194 LEU A CA 1
ATOM 1561 C C . LEU A 1 194 ? -11.996 3.424 2.015 1.00 93.69 194 LEU A C 1
ATOM 1563 O O . LEU A 1 194 ? -11.879 2.205 2.154 1.00 93.69 194 LEU A O 1
ATOM 1567 N N . PRO A 1 195 ? -11.259 4.296 2.738 1.00 94.00 195 PRO A N 1
ATOM 1568 C CA . PRO A 1 195 ? -10.321 3.855 3.770 1.00 94.00 195 PRO A CA 1
ATOM 1569 C C . PRO A 1 195 ? -11.007 3.057 4.877 1.00 94.00 195 PRO A C 1
ATOM 1571 O O . PRO A 1 195 ? -10.534 1.975 5.231 1.00 94.00 195 PRO A O 1
ATOM 1574 N N . ASP A 1 196 ? -12.140 3.561 5.360 1.00 94.81 196 ASP A N 1
ATOM 1575 C CA . ASP A 1 196 ? -12.906 2.942 6.440 1.00 94.81 196 ASP A CA 1
ATOM 1576 C C . ASP A 1 196 ? -13.574 1.654 5.959 1.00 94.81 196 ASP A C 1
ATOM 1578 O O . ASP A 1 196 ? -13.499 0.630 6.635 1.00 94.81 196 ASP A O 1
ATOM 1582 N N . LEU A 1 197 ? -14.120 1.654 4.737 1.00 94.56 197 LEU A N 1
ATOM 1583 C CA . LEU A 1 197 ? -14.696 0.462 4.117 1.00 94.56 197 LEU A CA 1
ATOM 1584 C C . LEU A 1 197 ? -13.667 -0.667 3.967 1.00 94.56 197 LEU A C 1
ATOM 1586 O O . LEU A 1 197 ? -13.967 -1.822 4.260 1.00 94.56 197 LEU A O 1
ATOM 1590 N N . ILE A 1 198 ? -12.458 -0.364 3.484 1.00 94.06 198 ILE A N 1
ATOM 1591 C CA . ILE A 1 198 ? -11.404 -1.378 3.334 1.00 94.06 198 ILE A CA 1
ATOM 1592 C C . ILE A 1 198 ? -11.008 -1.935 4.697 1.00 94.06 198 ILE A C 1
ATOM 1594 O O . ILE A 1 198 ? -10.863 -3.151 4.830 1.00 94.06 198 ILE A O 1
ATOM 1598 N N . LEU A 1 199 ? -10.847 -1.067 5.695 1.00 92.88 199 LEU A N 1
ATOM 1599 C CA . LEU A 1 199 ? -10.493 -1.471 7.049 1.00 92.88 199 LEU A CA 1
ATOM 1600 C C . LEU A 1 199 ? -11.571 -2.375 7.662 1.00 92.88 199 LEU A C 1
ATOM 1602 O O . LEU A 1 199 ? -11.234 -3.460 8.135 1.00 92.88 199 LEU A O 1
ATOM 1606 N N . ASP A 1 200 ? -12.845 -1.994 7.572 1.00 93.69 200 ASP A N 1
ATOM 1607 C CA . ASP A 1 200 ? -13.980 -2.795 8.049 1.00 93.69 200 ASP A CA 1
ATOM 1608 C C . ASP A 1 200 ? -14.048 -4.161 7.346 1.00 93.69 200 ASP A C 1
ATOM 1610 O O . ASP A 1 200 ? -14.161 -5.203 7.995 1.00 93.69 200 ASP A O 1
ATOM 1614 N N . LEU A 1 201 ? -13.889 -4.199 6.019 1.00 94.06 201 LEU A N 1
ATOM 1615 C CA . LEU A 1 201 ? -13.873 -5.455 5.262 1.00 94.06 201 LEU A CA 1
ATOM 1616 C C . LEU A 1 201 ? -12.697 -6.357 5.656 1.00 94.06 201 LEU A C 1
ATOM 1618 O O . LEU A 1 201 ? -12.879 -7.566 5.823 1.00 94.06 201 LEU A O 1
ATOM 1622 N N . MET A 1 202 ? -11.499 -5.794 5.827 1.00 91.06 202 MET A N 1
ATOM 1623 C CA . MET A 1 202 ? -10.324 -6.545 6.278 1.00 91.06 202 MET A CA 1
ATOM 1624 C C . MET A 1 202 ? -10.510 -7.077 7.701 1.00 91.06 202 MET A C 1
ATOM 1626 O O . MET A 1 202 ? -10.188 -8.237 7.956 1.00 91.06 202 MET A O 1
ATOM 1630 N N . GLN A 1 203 ? -11.074 -6.279 8.611 1.00 90.38 203 GLN A N 1
ATOM 1631 C CA . GLN A 1 203 ? -11.390 -6.705 9.975 1.00 90.38 203 GLN A CA 1
ATOM 1632 C C . GLN A 1 203 ? -12.441 -7.815 9.988 1.00 90.38 203 GLN A C 1
ATOM 1634 O O . GLN A 1 203 ? -12.237 -8.833 10.646 1.00 90.38 203 GLN A O 1
ATOM 1639 N N . LYS A 1 204 ? -13.518 -7.696 9.207 1.00 90.69 204 LYS A N 1
ATOM 1640 C CA . LYS A 1 204 ? -14.534 -8.751 9.063 1.00 90.69 204 LYS A CA 1
ATOM 1641 C C . LYS A 1 204 ? -13.941 -10.048 8.520 1.00 90.69 204 LYS A C 1
ATOM 1643 O O . LYS A 1 204 ? -14.238 -11.123 9.041 1.00 90.69 204 LYS A O 1
ATOM 1648 N N . GLN A 1 205 ? -13.074 -9.970 7.509 1.00 88.31 205 GLN A N 1
ATOM 1649 C CA . GLN A 1 205 ? -12.365 -11.146 6.998 1.00 88.31 205 GLN A CA 1
ATOM 1650 C C . GLN A 1 205 ? -11.430 -11.757 8.042 1.00 88.31 205 GLN A C 1
ATOM 1652 O O . GLN A 1 205 ? -11.389 -12.982 8.179 1.00 88.31 205 GLN A O 1
ATOM 1657 N N . LEU A 1 206 ? -10.688 -10.921 8.771 1.00 86.25 206 LEU A N 1
ATOM 1658 C CA . LEU A 1 206 ? -9.802 -11.358 9.842 1.00 86.25 206 LEU A CA 1
ATOM 1659 C C . LEU A 1 206 ? -10.609 -12.078 10.921 1.00 86.25 206 LEU A C 1
ATOM 1661 O O . LEU A 1 206 ? -10.301 -13.225 11.215 1.00 86.25 206 LEU A O 1
ATOM 1665 N N . ILE A 1 207 ? -11.673 -11.460 11.436 1.00 85.12 207 ILE A N 1
ATOM 1666 C CA . ILE A 1 207 ? -12.566 -12.044 12.443 1.00 85.12 207 ILE A CA 1
ATOM 1667 C C . ILE A 1 207 ? -13.155 -13.356 11.936 1.00 85.12 207 ILE A C 1
ATOM 1669 O O . ILE A 1 207 ? -13.150 -14.323 12.681 1.00 85.12 207 ILE A O 1
ATOM 1673 N N . LYS A 1 208 ? -13.596 -13.446 10.676 1.00 85.94 208 LYS A N 1
ATOM 1674 C CA . LYS A 1 208 ? -14.121 -14.694 10.094 1.00 85.94 208 LYS A CA 1
ATOM 1675 C C . LYS A 1 208 ? -13.073 -15.813 10.049 1.00 85.94 208 LYS A C 1
ATOM 1677 O O . LYS A 1 208 ? -13.382 -16.965 10.340 1.00 85.94 208 LYS A O 1
ATOM 1682 N N . LYS A 1 209 ? -11.834 -15.499 9.659 1.00 84.06 209 LYS A N 1
ATOM 1683 C CA . LYS A 1 209 ? -10.737 -16.484 9.609 1.00 84.06 209 LYS A CA 1
ATOM 1684 C C . LYS A 1 209 ? -10.265 -16.873 11.003 1.00 84.06 209 LYS A C 1
ATOM 1686 O O . LYS A 1 209 ? -9.955 -18.033 11.257 1.00 84.06 209 LYS A O 1
ATOM 1691 N N . LEU A 1 210 ? -10.204 -15.902 11.902 1.00 80.94 210 LEU A N 1
ATOM 1692 C CA . LEU A 1 210 ? -9.828 -16.100 13.286 1.00 80.94 210 LEU A CA 1
ATOM 1693 C C . LEU A 1 210 ? -10.900 -16.898 14.024 1.00 80.94 210 LEU A C 1
ATOM 1695 O O . LEU A 1 210 ? -10.550 -17.879 14.660 1.00 80.94 210 LEU A O 1
ATOM 1699 N N . SER A 1 211 ? -12.184 -16.558 13.907 1.00 80.06 211 SER A N 1
ATOM 1700 C CA . SER A 1 211 ? -13.281 -17.238 14.609 1.00 80.06 211 SER A CA 1
ATOM 1701 C C . SER A 1 211 ? -13.337 -18.727 14.287 1.00 80.06 211 SER A C 1
ATOM 1703 O O . SER A 1 211 ? -13.574 -19.530 15.183 1.00 80.06 211 SER A O 1
ATOM 1705 N N . TRP A 1 212 ? -13.024 -19.112 13.047 1.00 76.19 212 TRP A N 1
ATOM 1706 C CA . TRP A 1 212 ? -12.852 -20.516 12.684 1.00 76.19 212 TRP A CA 1
ATOM 1707 C C . TRP A 1 212 ? -11.716 -21.187 13.471 1.00 76.19 212 TRP A C 1
ATOM 1709 O O . TRP A 1 212 ? -11.895 -22.290 13.972 1.00 76.19 212 TRP A O 1
ATOM 1719 N N . ASN A 1 213 ? -10.574 -20.515 13.643 1.00 70.75 213 ASN A N 1
ATOM 1720 C CA . ASN A 1 213 ? -9.455 -21.030 14.440 1.00 70.75 213 ASN A CA 1
ATOM 1721 C C . ASN A 1 213 ? -9.746 -21.027 15.954 1.00 70.75 213 ASN A C 1
ATOM 1723 O O . ASN A 1 213 ? -9.355 -21.965 16.644 1.00 70.75 213 ASN A O 1
ATOM 1727 N N . PHE A 1 214 ? -10.451 -20.010 16.461 1.00 70.44 214 PHE A N 1
ATOM 1728 C CA . PHE A 1 214 ? -10.851 -19.875 17.869 1.00 70.44 214 PHE A CA 1
ATOM 1729 C C . PHE A 1 214 ? -12.025 -20.789 18.256 1.00 70.44 214 PHE A C 1
ATOM 1731 O O . PHE A 1 214 ? -12.225 -21.058 19.437 1.00 70.44 214 PHE A O 1
ATOM 1738 N N . GLY A 1 215 ? -12.803 -21.278 17.286 1.00 67.44 215 GLY A N 1
ATOM 1739 C CA . GLY A 1 215 ? -13.951 -22.158 17.522 1.00 67.44 215 GLY A CA 1
ATOM 1740 C C . GLY A 1 215 ? -13.576 -23.588 17.925 1.00 67.44 215 GLY A C 1
ATOM 1741 O O . GLY A 1 215 ? -14.401 -24.298 18.499 1.00 67.44 215 GLY A O 1
ATOM 1742 N N . PHE A 1 216 ? -12.336 -24.017 17.672 1.00 68.56 216 PHE A N 1
ATOM 1743 C CA . PHE A 1 216 ? -11.848 -25.332 18.082 1.00 68.56 216 PHE A CA 1
ATOM 1744 C C . PHE A 1 216 ? -11.221 -25.266 19.478 1.00 68.56 216 PHE A C 1
ATOM 1746 O O . PHE A 1 216 ? -10.142 -24.701 19.669 1.00 68.56 216 PHE A O 1
ATOM 1753 N N . ARG A 1 217 ? -11.879 -25.893 20.463 1.00 59.66 217 ARG A N 1
ATOM 1754 C CA . ARG A 1 217 ? -11.305 -26.094 21.803 1.00 59.66 217 ARG A CA 1
ATOM 1755 C C . ARG A 1 217 ? -10.001 -26.902 21.685 1.00 59.66 217 ARG A C 1
ATOM 1757 O O . ARG A 1 217 ? -9.994 -27.948 21.045 1.00 59.66 217 ARG A O 1
ATOM 1764 N N . GLY A 1 218 ? -8.916 -26.412 22.293 1.00 65.00 218 GLY A N 1
ATOM 1765 C CA . GLY A 1 218 ? -7.631 -27.123 22.402 1.00 65.00 218 GLY A CA 1
ATOM 1766 C C . GLY A 1 218 ? -6.488 -26.656 21.485 1.00 65.00 218 GLY A C 1
ATOM 1767 O O . GLY A 1 218 ? -5.381 -27.154 21.638 1.00 65.00 218 GLY A O 1
ATOM 1768 N N . ARG A 1 219 ? -6.700 -25.700 20.563 1.00 69.62 219 ARG A N 1
ATOM 1769 C CA . ARG A 1 219 ? -5.616 -25.138 19.713 1.00 69.62 219 ARG A CA 1
ATOM 1770 C C . ARG A 1 219 ? -4.918 -23.905 20.286 1.00 69.62 219 ARG A C 1
ATOM 1772 O O . ARG A 1 219 ? -3.916 -23.459 19.738 1.00 69.62 219 ARG A O 1
ATOM 1779 N N . LEU A 1 220 ? -5.468 -23.328 21.348 1.00 70.81 220 LEU A N 1
ATOM 1780 C CA . LEU A 1 220 ? -4.933 -22.137 21.993 1.00 70.81 220 LEU A CA 1
ATOM 1781 C C . LEU A 1 220 ? -4.505 -22.520 23.396 1.00 70.81 220 LEU A C 1
ATOM 1783 O O . LEU A 1 220 ? -5.346 -22.857 24.229 1.00 70.81 220 LEU A O 1
ATOM 1787 N N . ALA A 1 221 ? -3.200 -22.478 23.627 1.00 71.81 221 ALA A N 1
ATOM 1788 C CA . ALA A 1 221 ? -2.629 -22.593 24.953 1.00 71.81 221 ALA A CA 1
ATOM 1789 C C . ALA A 1 221 ? -2.517 -21.180 25.548 1.00 71.81 221 ALA A C 1
ATOM 1791 O O . ALA A 1 221 ? -1.874 -20.323 24.934 1.00 71.81 221 ALA A O 1
ATOM 1792 N N . PRO A 1 222 ? -3.163 -20.890 26.691 1.00 72.06 222 PRO A N 1
ATOM 1793 C CA . PRO A 1 222 ? -2.897 -19.654 27.408 1.00 72.06 222 PRO A CA 1
ATOM 1794 C C . PRO A 1 222 ? -1.451 -19.678 27.909 1.00 72.06 222 PRO A C 1
ATOM 1796 O O . PRO A 1 222 ? -1.014 -20.659 28.505 1.00 72.06 222 PRO A O 1
ATOM 1799 N N . VAL A 1 223 ? -0.720 -18.591 27.671 1.00 74.19 223 VAL A N 1
ATOM 1800 C CA . VAL A 1 223 ? 0.670 -18.427 28.110 1.00 74.19 223 VAL A CA 1
ATOM 1801 C C . VAL A 1 223 ? 0.735 -17.220 29.034 1.00 74.19 223 VAL A C 1
ATOM 1803 O O . VAL A 1 223 ? 0.139 -16.185 28.732 1.00 74.19 223 VAL A O 1
ATOM 1806 N N . ALA A 1 224 ? 1.430 -17.357 30.165 1.00 72.50 224 ALA A N 1
ATOM 1807 C CA . ALA A 1 224 ? 1.499 -16.316 31.191 1.00 72.50 224 ALA A CA 1
ATOM 1808 C C . ALA A 1 224 ? 2.171 -15.032 30.679 1.00 72.50 224 ALA A C 1
ATOM 1810 O O . ALA A 1 224 ? 1.739 -13.927 31.012 1.00 72.50 224 ALA A O 1
ATOM 1811 N N . SER A 1 225 ? 3.204 -15.158 29.843 1.00 71.81 225 SER A N 1
ATOM 1812 C CA . SER A 1 225 ? 3.881 -14.017 29.239 1.00 71.81 225 SER A CA 1
ATOM 1813 C C . SER A 1 225 ? 4.439 -14.354 27.848 1.00 71.81 225 SER A C 1
ATOM 1815 O O . SER A 1 225 ? 4.621 -15.521 27.515 1.00 71.81 225 SER A O 1
ATOM 1817 N N . PRO A 1 226 ? 4.729 -13.352 26.996 1.00 73.06 226 PRO A N 1
ATOM 1818 C CA . PRO A 1 226 ? 5.317 -13.580 25.675 1.00 73.06 226 PRO A CA 1
ATOM 1819 C C . PRO A 1 226 ? 6.830 -13.871 25.728 1.00 73.06 226 PRO A C 1
ATOM 1821 O O . PRO A 1 226 ? 7.515 -13.711 24.717 1.00 73.06 226 PRO A O 1
ATOM 1824 N N . ARG A 1 227 ? 7.382 -14.197 26.903 1.00 77.25 227 ARG A N 1
ATOM 1825 C CA . ARG A 1 227 ? 8.805 -14.506 27.072 1.00 77.25 227 ARG A CA 1
ATOM 1826 C C . ARG A 1 227 ? 9.104 -15.907 26.556 1.00 77.25 227 ARG A C 1
ATOM 1828 O O . ARG A 1 227 ? 8.278 -16.803 26.668 1.00 77.25 227 ARG A O 1
ATOM 1835 N N . THR A 1 228 ? 10.307 -16.088 26.022 1.00 78.69 228 THR A N 1
ATOM 1836 C CA . THR A 1 228 ? 10.758 -17.355 25.434 1.00 78.69 228 THR A CA 1
ATOM 1837 C C . THR A 1 228 ? 10.670 -18.514 26.429 1.00 78.69 228 THR A C 1
ATOM 1839 O O . THR A 1 228 ? 10.191 -19.578 26.064 1.00 78.69 228 THR A O 1
ATOM 1842 N N . GLU A 1 229 ? 11.013 -18.265 27.696 1.00 85.38 229 GLU A N 1
ATOM 1843 C CA . GLU A 1 229 ? 10.949 -19.233 28.806 1.00 85.38 229 GLU A CA 1
ATOM 1844 C C . GLU A 1 229 ? 9.549 -19.849 28.976 1.00 85.38 229 GLU A C 1
ATOM 1846 O O . GLU A 1 229 ? 9.412 -21.054 29.170 1.00 85.38 229 GLU A O 1
ATOM 1851 N N . ASP A 1 230 ? 8.500 -19.034 28.831 1.00 77.62 230 ASP A N 1
ATOM 1852 C CA . ASP A 1 230 ? 7.111 -19.477 28.986 1.00 77.62 230 ASP A CA 1
ATOM 1853 C C . ASP A 1 230 ? 6.569 -20.171 27.723 1.00 77.62 230 ASP A C 1
ATOM 1855 O O . ASP A 1 230 ? 5.552 -20.862 27.778 1.00 77.62 230 ASP A O 1
ATOM 1859 N N . ILE A 1 231 ? 7.229 -19.986 26.574 1.00 81.06 231 ILE A N 1
ATOM 1860 C CA . ILE A 1 231 ? 6.801 -20.499 25.262 1.00 81.06 231 ILE A CA 1
ATOM 1861 C C . ILE A 1 231 ? 7.496 -21.824 24.925 1.00 81.06 231 ILE A C 1
ATOM 1863 O O . ILE A 1 231 ? 6.887 -22.683 24.294 1.00 81.06 231 ILE A O 1
ATOM 1867 N N . GLU A 1 232 ? 8.752 -22.006 25.340 1.00 82.75 232 GLU A N 1
ATOM 1868 C CA . GLU A 1 232 ? 9.569 -23.189 25.021 1.00 82.75 232 GLU A CA 1
ATOM 1869 C C . GLU A 1 232 ? 8.980 -24.503 25.545 1.00 82.75 232 GLU A C 1
ATOM 1871 O O . GLU A 1 232 ? 9.231 -25.559 24.972 1.00 82.75 232 GLU A O 1
ATOM 1876 N N . SER A 1 233 ? 8.163 -24.443 26.599 1.00 80.56 233 SER A N 1
ATOM 1877 C CA . SER A 1 233 ? 7.488 -25.613 27.175 1.00 80.56 233 SER A CA 1
ATOM 1878 C C . SER A 1 233 ? 6.275 -26.106 26.371 1.00 80.56 233 SER A C 1
ATOM 1880 O O . SER A 1 233 ? 5.686 -27.130 26.719 1.00 80.56 233 SER A O 1
ATOM 1882 N N . ILE A 1 234 ? 5.878 -25.389 25.314 1.00 80.12 234 ILE A N 1
ATOM 1883 C CA . ILE A 1 234 ? 4.674 -25.675 24.530 1.00 80.12 234 ILE A CA 1
ATOM 1884 C C . ILE A 1 234 ? 5.072 -26.317 23.201 1.00 80.12 234 ILE A C 1
ATOM 1886 O O . ILE A 1 234 ? 5.714 -25.695 22.353 1.00 80.12 234 ILE A O 1
ATOM 1890 N N . ASP A 1 235 ? 4.633 -27.553 22.980 1.00 79.94 235 ASP A N 1
ATOM 1891 C CA . ASP A 1 235 ? 4.902 -28.263 21.733 1.00 79.94 235 ASP A CA 1
ATOM 1892 C C . ASP A 1 235 ? 4.099 -27.685 20.555 1.00 79.94 235 ASP A C 1
ATOM 1894 O O . ASP A 1 235 ? 2.922 -27.336 20.668 1.00 79.94 235 ASP A O 1
ATOM 1898 N N . HIS A 1 236 ? 4.736 -27.634 19.381 1.00 74.69 236 HIS A N 1
ATOM 1899 C CA . HIS A 1 236 ? 4.112 -27.271 18.101 1.00 74.69 236 HIS A CA 1
ATOM 1900 C C . HIS A 1 236 ? 3.502 -25.855 18.023 1.00 74.69 236 HIS A C 1
ATOM 1902 O O . HIS A 1 236 ? 2.483 -25.641 17.359 1.00 74.69 236 HIS A O 1
ATOM 1908 N N . VAL A 1 237 ? 4.152 -24.855 18.626 1.00 69.69 237 VAL A N 1
ATOM 1909 C CA . VAL A 1 237 ? 3.749 -23.444 18.487 1.00 69.69 237 VAL A CA 1
ATOM 1910 C C . VAL A 1 237 ? 3.952 -22.955 17.047 1.00 69.69 237 VAL A C 1
ATOM 1912 O O . VAL A 1 237 ? 5.075 -22.758 16.589 1.00 69.69 237 VAL A O 1
ATOM 1915 N N . SER A 1 238 ? 2.856 -22.710 16.321 1.00 67.62 238 SER A N 1
ATOM 1916 C CA . SER A 1 238 ? 2.904 -22.125 14.971 1.00 67.62 238 SER A CA 1
ATOM 1917 C C . SER A 1 238 ? 2.987 -20.596 14.979 1.00 67.62 238 SER A C 1
ATOM 1919 O O . SER A 1 238 ? 3.609 -19.998 14.103 1.00 67.62 238 SER A O 1
ATOM 1921 N N . CYS A 1 239 ? 2.327 -19.945 15.938 1.00 68.31 239 CYS A N 1
ATOM 1922 C CA . CYS A 1 239 ? 2.352 -18.496 16.116 1.00 68.31 239 CYS A CA 1
ATOM 1923 C C . CYS A 1 239 ? 1.934 -18.116 17.543 1.00 68.31 239 CYS A C 1
ATOM 1925 O O . CYS A 1 239 ? 1.115 -18.795 18.157 1.00 68.31 239 CYS A O 1
ATOM 1927 N N . VAL A 1 240 ? 2.478 -17.009 18.057 1.00 73.31 240 VAL A N 1
ATOM 1928 C CA . VAL A 1 240 ? 2.104 -16.447 19.362 1.00 73.31 240 VAL A CA 1
ATOM 1929 C C . VAL A 1 240 ? 1.176 -15.262 19.127 1.00 73.31 240 VAL A C 1
ATOM 1931 O O . VAL A 1 240 ? 1.558 -14.271 18.502 1.00 73.31 240 VAL A O 1
ATOM 1934 N N . LEU A 1 241 ? -0.058 -15.367 19.615 1.00 66.50 241 LEU A N 1
ATOM 1935 C CA . LEU A 1 241 ? -1.031 -14.281 19.564 1.00 66.50 241 LEU A CA 1
ATOM 1936 C C . LEU A 1 241 ? -0.888 -13.434 20.821 1.00 66.50 241 LEU A C 1
ATOM 1938 O O . LEU A 1 241 ? -1.448 -13.730 21.872 1.00 66.50 241 LEU A O 1
ATOM 1942 N N . ILE A 1 242 ? -0.100 -12.373 20.701 1.00 67.19 242 ILE A N 1
ATOM 1943 C CA . ILE A 1 242 ? 0.074 -11.406 21.774 1.00 67.19 242 ILE A CA 1
ATOM 1944 C C . ILE A 1 242 ? -1.089 -10.420 21.694 1.00 67.19 242 ILE A C 1
ATOM 1946 O O . ILE A 1 242 ? -1.043 -9.447 20.942 1.00 67.19 242 ILE A O 1
ATOM 1950 N N . PHE A 1 243 ? -2.125 -10.654 22.497 1.00 60.12 243 PHE A N 1
ATOM 1951 C CA . PHE A 1 243 ? -3.154 -9.654 22.784 1.00 60.12 243 PHE A CA 1
ATOM 1952 C C . PHE A 1 243 ? -2.595 -8.616 23.760 1.00 60.12 243 PHE A C 1
ATOM 1954 O O . PHE A 1 243 ? -3.054 -8.477 24.889 1.00 60.12 243 PHE A O 1
ATOM 1961 N N . ARG A 1 244 ? -1.552 -7.894 23.350 1.00 51.41 244 ARG A N 1
ATOM 1962 C CA . ARG A 1 244 ? -1.274 -6.605 23.979 1.00 51.41 244 ARG A CA 1
ATOM 1963 C C . ARG A 1 244 ? -2.409 -5.685 23.543 1.00 51.41 244 ARG A C 1
ATOM 1965 O O . ARG A 1 244 ? -2.843 -5.756 22.390 1.00 51.41 244 ARG A O 1
ATOM 1972 N N . SER A 1 245 ? -2.905 -4.836 24.444 1.00 51.41 245 SER A N 1
ATOM 1973 C CA . SER A 1 245 ? -3.620 -3.642 23.990 1.00 51.41 245 SER A CA 1
ATOM 1974 C C . SER A 1 245 ? -2.781 -3.011 22.874 1.00 51.41 245 SER A C 1
ATOM 1976 O O . SER A 1 245 ? -1.557 -3.121 22.900 1.00 51.41 245 SER A O 1
ATOM 1978 N N . LEU A 1 246 ? -3.421 -2.429 21.862 1.00 52.94 246 LEU A N 1
ATOM 1979 C CA . LEU A 1 246 ? -2.822 -1.910 20.620 1.00 52.94 246 LEU A CA 1
ATOM 1980 C C . LEU A 1 246 ? -1.637 -0.926 20.784 1.00 52.94 246 LEU A C 1
ATOM 1982 O O . LEU A 1 246 ? -1.164 -0.412 19.778 1.00 52.94 246 LEU A O 1
ATOM 1986 N N . ARG A 1 247 ? -1.146 -0.694 22.007 1.00 51.69 247 ARG A N 1
ATOM 1987 C CA . ARG A 1 247 ? 0.115 -0.036 22.333 1.00 51.69 247 ARG A CA 1
ATOM 1988 C C . ARG A 1 247 ? 1.289 -0.722 21.635 1.00 51.69 247 ARG A C 1
ATOM 1990 O O . ARG A 1 247 ? 1.751 -1.814 21.979 1.00 51.69 247 ARG A O 1
ATOM 1997 N N . THR A 1 248 ? 1.767 -0.044 20.615 1.00 66.38 248 THR A N 1
ATOM 1998 C CA . THR A 1 248 ? 3.066 -0.224 19.994 1.00 66.38 248 THR A CA 1
ATOM 1999 C C . THR A 1 248 ? 4.134 0.535 20.785 1.00 66.38 248 THR A C 1
ATOM 2001 O O . THR A 1 248 ? 3.840 1.403 21.596 1.00 66.38 248 THR A O 1
ATOM 2004 N N . ARG A 1 249 ? 5.410 0.293 20.467 1.00 66.00 249 ARG A N 1
ATOM 2005 C CA . ARG A 1 249 ? 6.529 1.098 20.988 1.00 66.00 249 ARG A CA 1
ATOM 2006 C C . ARG A 1 249 ? 6.413 2.593 20.637 1.00 66.00 249 ARG A C 1
ATOM 2008 O O . ARG A 1 249 ? 7.084 3.413 21.249 1.00 66.00 249 ARG A O 1
ATOM 2015 N N . ALA A 1 250 ? 5.633 2.939 19.609 1.00 67.25 250 ALA A N 1
ATOM 2016 C CA . ALA A 1 250 ? 5.374 4.333 19.267 1.00 67.25 250 ALA A CA 1
ATOM 2017 C C . ALA A 1 250 ? 4.453 4.995 20.296 1.00 67.25 250 ALA A C 1
ATOM 2019 O O . ALA A 1 250 ? 4.655 6.163 20.595 1.00 67.25 250 ALA A O 1
ATOM 2020 N N . ASP A 1 251 ? 3.515 4.240 20.866 1.00 71.31 251 ASP A N 1
ATOM 2021 C CA . ASP A 1 251 ? 2.655 4.716 21.944 1.00 71.31 251 ASP A CA 1
ATOM 2022 C C . ASP A 1 251 ? 3.475 4.890 23.230 1.00 71.31 251 ASP A C 1
ATOM 2024 O O . ASP A 1 251 ? 3.432 5.959 23.816 1.00 71.31 251 ASP A O 1
ATOM 2028 N N . ASP A 1 252 ? 4.361 3.939 23.565 1.00 77.69 252 ASP A N 1
ATOM 2029 C CA . ASP A 1 252 ? 5.295 4.103 24.696 1.00 77.69 252 ASP A CA 1
ATOM 2030 C C . ASP A 1 252 ? 6.203 5.345 24.527 1.00 77.69 252 ASP A C 1
ATOM 2032 O O . ASP A 1 252 ? 6.562 6.016 25.491 1.00 77.69 252 ASP A O 1
ATOM 2036 N N . ALA A 1 253 ? 6.612 5.654 23.290 1.00 75.25 253 ALA A N 1
ATOM 2037 C CA . ALA A 1 253 ? 7.407 6.846 22.990 1.00 75.25 253 ALA A CA 1
ATOM 2038 C C . ALA A 1 253 ? 6.580 8.140 23.051 1.00 75.25 253 ALA A C 1
ATOM 2040 O O . ALA A 1 253 ? 7.133 9.187 23.380 1.00 75.25 253 ALA A O 1
ATOM 2041 N N . GLN A 1 254 ? 5.288 8.065 22.725 1.00 81.62 254 GLN A N 1
ATOM 2042 C CA . GLN A 1 254 ? 4.342 9.169 22.844 1.00 81.62 254 GLN A CA 1
ATOM 2043 C C . GLN A 1 254 ? 4.071 9.483 24.319 1.00 81.62 254 GLN A C 1
ATOM 2045 O O . GLN A 1 254 ? 4.167 10.643 24.700 1.00 81.62 254 GLN A O 1
ATOM 2050 N N . ASP A 1 255 ? 3.857 8.460 25.149 1.00 83.81 255 ASP A N 1
ATOM 2051 C CA . ASP A 1 255 ? 3.685 8.612 26.598 1.00 83.81 255 ASP A CA 1
ATOM 2052 C C . ASP A 1 255 ? 4.908 9.297 27.229 1.00 83.81 255 ASP A C 1
ATOM 2054 O O . ASP A 1 255 ? 4.784 10.280 27.948 1.00 83.81 255 ASP A O 1
ATOM 2058 N N . LEU A 1 256 ? 6.119 8.843 26.879 1.00 89.94 256 LEU A N 1
ATOM 2059 C CA . LEU A 1 256 ? 7.359 9.468 27.355 1.00 89.94 256 LEU A CA 1
ATOM 2060 C C . LEU A 1 256 ? 7.513 10.919 26.885 1.00 89.94 256 LEU A C 1
ATOM 2062 O O . LEU A 1 256 ? 8.094 11.742 27.595 1.00 89.94 256 LEU A O 1
ATOM 2066 N N . ALA A 1 257 ? 7.051 11.235 25.674 1.00 89.88 257 ALA A N 1
ATOM 2067 C CA . ALA A 1 257 ? 7.087 12.597 25.159 1.00 89.88 257 ALA A CA 1
ATOM 2068 C C . ALA A 1 257 ? 6.101 13.505 25.908 1.00 89.88 257 ALA A C 1
ATOM 2070 O O . ALA A 1 257 ? 6.450 14.652 26.182 1.00 89.88 257 ALA A O 1
ATOM 2071 N N . GLU A 1 258 ? 4.920 12.993 26.261 1.00 92.88 258 GLU A N 1
ATOM 2072 C CA . GLU A 1 258 ? 3.923 13.687 27.085 1.00 92.88 258 GLU A CA 1
ATOM 2073 C C . GLU A 1 258 ? 4.449 13.915 28.508 1.00 92.88 258 GLU A C 1
ATOM 2075 O O . GLU A 1 258 ? 4.469 15.057 28.959 1.00 92.88 258 GLU A O 1
ATOM 2080 N N . ASP A 1 259 ? 5.029 12.897 29.148 1.00 95.06 259 ASP A N 1
ATOM 2081 C CA . ASP A 1 259 ? 5.661 13.034 30.469 1.00 95.06 259 ASP A CA 1
ATOM 2082 C C . ASP A 1 259 ? 6.786 14.086 30.458 1.00 95.06 259 ASP A C 1
ATOM 2084 O O . ASP A 1 259 ? 6.898 14.921 31.359 1.00 95.06 259 ASP A O 1
ATOM 2088 N N . THR A 1 260 ? 7.621 14.075 29.411 1.00 96.25 260 THR A N 1
ATOM 2089 C CA . THR A 1 260 ? 8.703 15.060 29.250 1.00 96.25 260 THR A CA 1
ATOM 2090 C C . THR A 1 260 ? 8.139 16.465 29.048 1.00 96.25 260 THR A C 1
ATOM 2092 O O . THR A 1 260 ? 8.686 17.431 29.580 1.00 96.25 260 THR A O 1
ATOM 2095 N N . TYR A 1 261 ? 7.061 16.595 28.274 1.00 96.69 261 TYR A N 1
ATOM 2096 C CA . TYR A 1 261 ? 6.395 17.872 28.039 1.00 96.69 261 TYR A CA 1
ATOM 2097 C C . TYR A 1 261 ? 5.810 18.436 29.335 1.00 96.69 261 TYR A C 1
ATOM 2099 O O . TYR A 1 261 ? 6.066 19.597 29.654 1.00 96.69 261 TYR A O 1
ATOM 2107 N N . ASP A 1 262 ? 5.114 17.614 30.115 1.00 96.31 262 ASP A N 1
ATOM 2108 C CA . ASP A 1 262 ? 4.532 18.013 31.397 1.00 96.31 262 ASP A CA 1
ATOM 2109 C C . ASP A 1 262 ? 5.615 18.408 32.407 1.00 96.31 262 ASP A C 1
ATOM 2111 O O . ASP A 1 262 ? 5.469 19.384 33.149 1.00 96.31 262 ASP A O 1
ATOM 2115 N N . GLU A 1 263 ? 6.747 17.701 32.417 1.00 97.44 263 GLU A N 1
ATOM 2116 C CA . GLU A 1 263 ? 7.890 18.080 33.241 1.00 97.44 263 GLU A CA 1
ATOM 2117 C C . GLU A 1 263 ? 8.488 19.424 32.790 1.00 97.44 263 GLU A C 1
ATOM 2119 O O . GLU A 1 263 ? 8.750 20.299 33.623 1.00 97.44 263 GLU A O 1
ATOM 2124 N N . MET A 1 264 ? 8.660 19.630 31.481 1.00 97.12 264 MET A N 1
ATOM 2125 C CA . MET A 1 264 ? 9.130 20.904 30.931 1.00 97.12 264 MET A CA 1
ATOM 2126 C C . MET A 1 264 ? 8.174 22.054 31.256 1.00 97.12 264 MET A C 1
ATOM 2128 O O . MET A 1 264 ? 8.645 23.126 31.638 1.00 97.12 264 MET A O 1
ATOM 2132 N N . ASP A 1 265 ? 6.863 21.846 31.147 1.00 96.44 265 ASP A N 1
ATOM 2133 C CA . ASP A 1 265 ? 5.846 22.858 31.443 1.00 96.44 265 ASP A CA 1
ATOM 2134 C C . ASP A 1 265 ? 5.781 23.189 32.939 1.00 96.44 265 ASP A C 1
ATOM 2136 O O . ASP A 1 265 ? 5.712 24.353 33.347 1.00 96.44 265 ASP A O 1
ATOM 2140 N N . LYS A 1 266 ? 5.928 22.175 33.794 1.00 97.12 266 LYS A N 1
ATOM 2141 C CA . LYS A 1 266 ? 6.065 22.362 35.240 1.00 97.12 266 LYS A CA 1
ATOM 2142 C C . LYS A 1 266 ? 7.272 23.235 35.578 1.00 97.12 266 LYS A C 1
ATOM 2144 O O . LYS A 1 266 ? 7.146 24.167 36.379 1.00 97.12 266 LYS A O 1
ATOM 2149 N N . TRP A 1 267 ? 8.439 22.952 34.996 1.00 96.75 267 TRP A N 1
ATOM 2150 C CA . TRP A 1 267 ? 9.652 23.733 35.253 1.00 96.75 267 TRP A CA 1
ATOM 2151 C C . TRP A 1 267 ? 9.598 25.125 34.627 1.00 96.75 267 TRP A C 1
ATOM 2153 O O . TRP A 1 267 ? 10.039 26.080 35.268 1.00 96.75 267 TRP A O 1
ATOM 2163 N N . SER A 1 268 ? 9.029 25.266 33.429 1.00 94.50 268 SER A N 1
ATOM 2164 C CA . SER A 1 268 ? 8.843 26.566 32.776 1.00 94.50 268 SER A CA 1
ATOM 2165 C C . SER A 1 268 ? 7.925 27.458 33.614 1.00 94.50 268 SER A C 1
ATOM 2167 O O . SER A 1 268 ? 8.278 28.599 33.904 1.00 94.50 268 SER A O 1
ATOM 2169 N N . SER A 1 269 ? 6.817 26.907 34.111 1.00 92.00 269 SER A N 1
ATOM 2170 C CA . SER A 1 269 ? 5.866 27.591 34.984 1.00 92.00 269 SER A CA 1
ATOM 2171 C C . SER A 1 269 ? 6.482 27.946 36.333 1.00 92.00 269 SER A C 1
ATOM 2173 O O . SER A 1 269 ? 6.286 29.055 36.836 1.00 92.00 269 SER A O 1
ATOM 2175 N N . TYR A 1 270 ? 7.243 27.027 36.935 1.00 94.50 270 TYR A N 1
ATOM 2176 C CA . TYR A 1 270 ? 7.965 27.289 38.179 1.00 94.50 270 TYR A CA 1
ATOM 2177 C C . TYR A 1 270 ? 8.982 28.419 38.003 1.00 94.50 270 TYR A C 1
ATOM 2179 O O . TYR A 1 270 ? 9.037 29.334 38.827 1.00 94.50 270 TYR A O 1
ATOM 2187 N N . PHE A 1 271 ? 9.761 28.388 36.921 1.00 93.06 271 PHE A N 1
ATOM 2188 C CA . PHE A 1 271 ? 10.757 29.411 36.623 1.00 93.06 271 PHE A CA 1
ATOM 2189 C C . PHE A 1 271 ? 10.098 30.758 36.321 1.00 93.06 271 PHE A C 1
ATOM 2191 O O . PHE A 1 271 ? 10.475 31.763 36.914 1.00 93.06 271 PHE A O 1
ATOM 2198 N N . ALA A 1 272 ? 9.058 30.779 35.485 1.00 87.69 272 ALA A N 1
ATOM 2199 C CA . ALA A 1 272 ? 8.295 31.986 35.195 1.00 87.69 272 ALA A CA 1
ATOM 2200 C C . ALA A 1 272 ? 7.776 32.629 36.486 1.00 87.69 272 ALA A C 1
ATOM 2202 O O . ALA A 1 272 ? 8.022 33.808 36.697 1.00 87.69 272 ALA A O 1
ATOM 2203 N N . LYS A 1 273 ? 7.158 31.850 37.389 1.00 86.88 273 LYS A N 1
ATOM 2204 C CA . LYS A 1 273 ? 6.608 32.340 38.668 1.00 86.88 273 LYS A CA 1
ATOM 2205 C C . LYS A 1 273 ? 7.670 32.787 39.674 1.00 86.88 273 LYS A C 1
ATOM 2207 O O . LYS A 1 273 ? 7.475 33.783 40.358 1.00 86.88 273 LYS A O 1
ATOM 2212 N N . SER A 1 274 ? 8.776 32.055 39.799 1.00 88.06 274 SER A N 1
ATOM 2213 C CA . SER A 1 274 ? 9.827 32.373 40.782 1.00 88.06 274 SER A CA 1
ATOM 2214 C C . SER A 1 274 ? 10.758 33.500 40.332 1.00 88.06 274 SER A C 1
ATOM 2216 O O . SER A 1 274 ? 11.417 34.119 41.167 1.00 88.06 274 SER A O 1
ATOM 2218 N N . TYR A 1 275 ? 10.796 33.790 39.029 1.00 85.81 275 TYR A N 1
ATOM 2219 C CA . TYR A 1 275 ? 11.649 34.817 38.441 1.00 85.81 275 TYR A CA 1
ATOM 2220 C C . TYR A 1 275 ? 10.867 35.950 37.763 1.00 85.81 275 TYR A C 1
ATOM 2222 O O . TYR A 1 275 ? 11.503 36.719 37.049 1.00 85.81 275 TYR A O 1
ATOM 2230 N N . VAL A 1 276 ? 9.553 36.117 37.993 1.00 80.31 276 VAL A N 1
ATOM 2231 C CA . VAL A 1 276 ? 8.750 37.218 37.400 1.00 80.31 276 VAL A CA 1
ATOM 2232 C C . VAL A 1 276 ? 9.459 38.565 37.566 1.00 80.31 276 VAL A C 1
ATOM 2234 O O . VAL A 1 276 ? 9.723 39.244 36.578 1.00 80.31 276 VAL A O 1
ATOM 2237 N N . ASP A 1 277 ? 9.896 38.877 38.789 1.00 73.94 277 ASP A N 1
ATOM 2238 C CA . ASP A 1 277 ? 10.558 40.145 39.137 1.00 73.94 277 ASP A CA 1
ATOM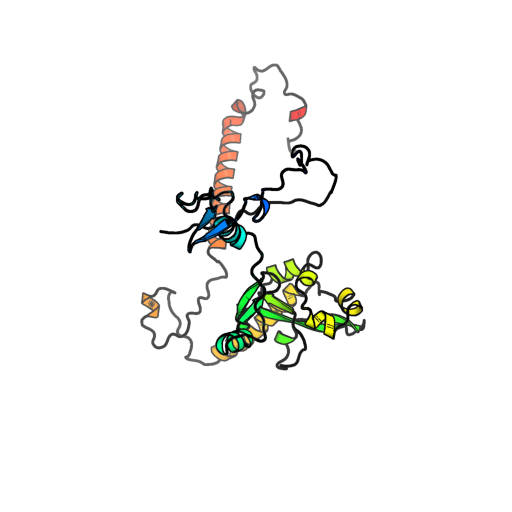 2239 C C . ASP A 1 277 ? 11.921 40.356 38.452 1.00 73.94 277 ASP A C 1
ATOM 2241 O O . ASP A 1 277 ? 12.452 41.466 38.441 1.00 73.94 277 ASP A O 1
ATOM 2245 N N . LYS A 1 278 ? 12.532 39.284 37.928 1.00 78.50 278 LYS A N 1
ATOM 2246 C CA . LYS A 1 278 ? 13.819 39.321 37.208 1.00 78.50 278 LYS A CA 1
ATOM 2247 C C . LYS A 1 278 ? 13.654 39.184 35.696 1.00 78.50 278 LYS A C 1
ATOM 2249 O O . LYS A 1 278 ? 14.538 39.609 34.955 1.00 78.50 278 LYS A O 1
ATOM 2254 N N . LEU A 1 279 ? 12.572 38.551 35.251 1.00 77.44 279 LEU A N 1
ATOM 2255 C CA . LEU A 1 279 ? 12.220 38.360 33.846 1.00 77.44 279 LEU A CA 1
ATOM 2256 C C . LEU A 1 279 ? 11.571 39.615 33.267 1.00 77.44 279 LEU A C 1
ATOM 2258 O O . LEU A 1 279 ? 11.810 39.937 32.100 1.00 77.44 279 LEU A O 1
ATOM 2262 N N . ASP A 1 280 ? 10.797 40.333 34.080 1.00 77.38 280 ASP A N 1
ATOM 2263 C CA . ASP A 1 280 ? 10.287 41.647 33.732 1.00 77.38 280 ASP A CA 1
ATOM 2264 C C . ASP A 1 280 ? 11.164 42.748 34.350 1.00 77.38 280 ASP A C 1
ATOM 2266 O O . ASP A 1 280 ? 11.074 43.019 35.550 1.00 77.38 280 ASP A O 1
A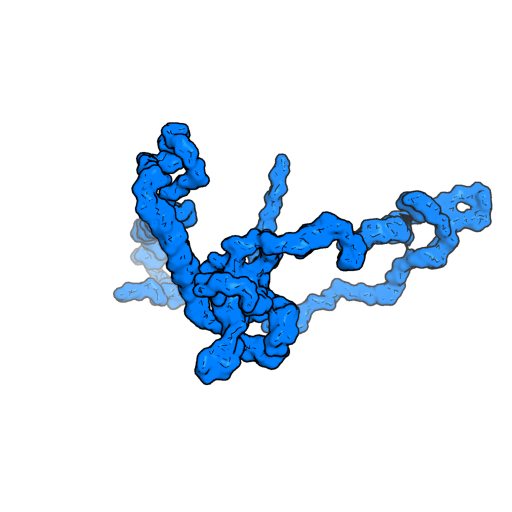TOM 2270 N N . PRO A 1 281 ? 12.010 43.426 33.551 1.00 76.31 281 PRO A N 1
ATOM 2271 C CA . PRO A 1 281 ? 12.820 44.531 34.044 1.00 76.31 281 PRO A CA 1
ATOM 2272 C C . PRO A 1 281 ? 11.982 45.739 34.491 1.00 76.31 281 PRO A C 1
ATOM 2274 O O . PRO A 1 281 ? 12.556 46.650 35.081 1.00 76.31 281 PRO A O 1
ATOM 2277 N N . HIS A 1 282 ? 10.667 45.765 34.238 1.00 75.44 282 HIS A N 1
ATOM 2278 C CA . HIS A 1 282 ? 9.755 46.841 34.641 1.00 75.44 282 HIS A CA 1
ATOM 2279 C C . HIS A 1 282 ? 8.894 46.502 35.871 1.00 75.44 282 HIS A C 1
ATOM 2281 O O . HIS A 1 282 ? 8.244 47.396 36.406 1.00 75.44 282 HIS A O 1
ATOM 2287 N N . ALA A 1 283 ? 8.912 45.256 36.357 1.00 72.56 283 ALA A N 1
ATOM 2288 C CA . ALA A 1 283 ? 8.207 44.853 37.577 1.00 72.56 283 ALA A CA 1
ATOM 2289 C C . ALA A 1 283 ? 8.730 45.507 38.882 1.00 72.56 283 ALA A C 1
ATOM 2291 O O . ALA A 1 283 ? 7.927 45.747 39.789 1.00 72.56 283 ALA A O 1
ATOM 2292 N N . PRO A 1 284 ? 10.036 45.826 39.045 1.00 80.38 284 PRO A N 1
ATOM 2293 C CA . PRO A 1 284 ? 10.526 46.429 40.280 1.00 80.38 284 PRO A CA 1
ATOM 2294 C C . PRO A 1 284 ? 10.015 47.870 40.472 1.00 80.38 284 PRO A C 1
ATOM 2296 O O . PRO A 1 284 ? 10.143 48.695 39.566 1.00 80.38 284 PRO A O 1
ATOM 2299 N N . PRO A 1 285 ? 9.605 48.268 41.693 1.00 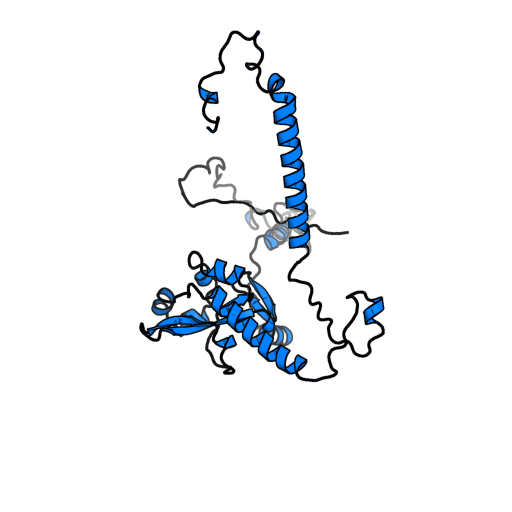74.31 285 PRO A N 1
ATOM 2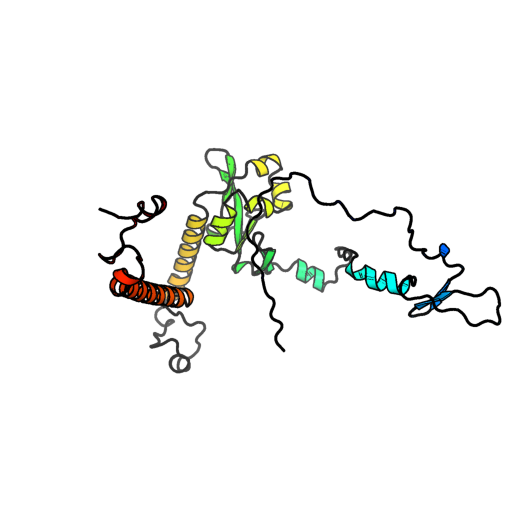300 C CA . PRO A 1 285 ? 9.020 49.590 41.974 1.00 74.31 285 PRO A CA 1
ATOM 2301 C C . PRO A 1 285 ? 9.990 50.773 41.802 1.00 74.31 285 PRO A C 1
ATOM 2303 O O . PRO A 1 285 ? 9.604 51.928 41.950 1.00 74.31 285 PRO A O 1
ATOM 2306 N N . LYS A 1 286 ? 11.271 50.503 41.522 1.00 79.50 286 LYS A N 1
ATOM 2307 C CA . LYS A 1 286 ? 12.312 51.515 41.287 1.00 79.50 286 LYS A CA 1
ATOM 2308 C C . LYS A 1 286 ? 12.476 51.886 39.810 1.00 79.50 286 LYS A C 1
ATOM 2310 O O . LYS A 1 286 ? 13.273 52.771 39.504 1.00 79.50 286 LYS A O 1
ATOM 2315 N N . VAL A 1 287 ? 11.776 51.211 38.902 1.00 79.25 287 VAL A N 1
ATOM 2316 C CA . VAL A 1 287 ? 11.929 51.398 37.459 1.00 79.25 287 VAL A CA 1
ATOM 2317 C C . VAL A 1 287 ? 10.860 52.369 36.965 1.00 79.25 287 VAL A C 1
ATOM 2319 O O . VAL A 1 287 ? 9.672 52.088 37.015 1.00 79.25 287 VAL A O 1
ATOM 2322 N N . THR A 1 288 ? 11.287 53.552 36.526 1.00 78.62 288 THR A N 1
ATOM 2323 C CA . THR A 1 288 ? 10.398 54.683 36.198 1.00 78.62 288 THR A CA 1
ATOM 2324 C C . THR A 1 288 ? 9.935 54.728 34.742 1.00 78.62 288 THR A C 1
ATOM 2326 O O . THR A 1 288 ? 9.181 55.626 34.375 1.00 78.62 288 THR A O 1
ATOM 2329 N N . HIS A 1 289 ? 10.385 53.795 33.901 1.00 80.31 289 HIS A N 1
ATOM 2330 C CA . HIS A 1 289 ? 10.000 53.739 32.495 1.00 80.31 289 HIS A CA 1
ATOM 2331 C C . HIS A 1 289 ? 9.034 52.579 32.252 1.00 80.31 289 HIS A C 1
ATOM 2333 O O . HIS A 1 289 ? 9.276 51.449 32.682 1.00 80.31 289 HIS A O 1
ATOM 2339 N N . THR A 1 290 ? 7.938 52.876 31.559 1.00 75.44 290 THR A N 1
ATOM 2340 C CA . THR A 1 290 ? 6.931 51.896 31.159 1.00 75.44 290 THR A CA 1
ATOM 2341 C C . THR A 1 290 ? 7.460 50.991 30.040 1.00 75.44 290 THR A C 1
ATOM 2343 O O . THR A 1 290 ? 8.305 51.423 29.244 1.00 75.44 290 THR A O 1
ATOM 2346 N N . PRO A 1 291 ? 6.997 49.730 29.967 1.00 75.62 291 PRO A N 1
ATOM 2347 C CA . PRO A 1 291 ? 7.346 48.846 28.865 1.00 75.62 291 PRO A CA 1
ATOM 2348 C C . PRO A 1 291 ? 6.851 49.427 27.526 1.00 75.62 291 PRO A C 1
ATOM 2350 O O . PRO A 1 291 ? 5.847 50.142 27.487 1.00 75.62 291 PRO A O 1
ATOM 2353 N N . PRO A 1 292 ? 7.539 49.140 26.408 1.00 78.62 292 PRO A N 1
ATOM 2354 C CA . PRO A 1 292 ? 7.087 49.564 25.087 1.00 78.62 292 PRO A CA 1
ATOM 2355 C C . PRO A 1 292 ? 5.726 48.934 24.740 1.00 78.62 292 PRO A C 1
ATOM 2357 O O . PRO A 1 292 ? 5.489 47.759 25.021 1.00 78.62 292 PRO A O 1
ATOM 2360 N N . SER A 1 293 ? 4.856 49.696 24.066 1.00 73.06 293 SER A N 1
ATOM 2361 C CA . SER A 1 293 ? 3.458 49.326 23.756 1.00 73.06 293 SER A CA 1
ATOM 2362 C C . SER A 1 293 ? 3.284 48.040 22.940 1.00 73.06 293 SER A C 1
ATOM 2364 O O . SER A 1 293 ? 2.192 47.489 22.864 1.00 73.06 293 SER A O 1
ATOM 2366 N N . CYS A 1 294 ? 4.355 47.512 22.345 1.00 68.00 294 CYS A N 1
ATOM 2367 C CA . CYS A 1 294 ? 4.325 46.223 21.662 1.00 68.00 294 CYS A CA 1
ATOM 2368 C C . CYS A 1 294 ? 4.176 45.015 22.608 1.00 68.00 294 CYS A C 1
ATOM 2370 O O . CYS A 1 294 ? 3.970 43.908 22.117 1.00 68.00 294 CYS A O 1
ATOM 2372 N N . ARG A 1 295 ? 4.282 45.199 23.934 1.00 59.28 295 ARG A N 1
ATOM 2373 C CA . ARG A 1 295 ? 4.272 44.114 24.934 1.00 59.28 295 ARG A CA 1
ATOM 2374 C C . ARG A 1 295 ? 2.941 43.924 25.680 1.00 59.28 295 ARG A C 1
ATOM 2376 O O . ARG A 1 295 ? 2.812 42.952 26.409 1.00 59.28 295 ARG A O 1
ATOM 2383 N N . GLU A 1 296 ? 1.958 44.807 25.498 1.00 54.97 296 GLU A N 1
ATOM 2384 C CA . GLU A 1 296 ? 0.700 44.823 26.277 1.00 54.97 296 GLU A CA 1
ATOM 2385 C C . GLU A 1 296 ? -0.379 43.819 25.807 1.00 54.97 296 GLU A C 1
ATOM 2387 O O . GLU A 1 296 ? -1.499 43.854 26.307 1.00 54.97 296 GLU A O 1
ATOM 2392 N N . SER A 1 297 ? -0.093 42.924 24.853 1.00 51.56 297 SER A N 1
ATOM 2393 C CA . SER A 1 297 ? -1.148 42.126 24.196 1.00 51.56 297 SER A CA 1
ATOM 2394 C C . SER A 1 297 ? -1.500 40.776 24.837 1.00 51.56 297 SER A C 1
ATOM 2396 O O . SER A 1 297 ? -2.530 40.222 24.467 1.00 51.56 297 SER A O 1
ATOM 2398 N N . ASP A 1 298 ? -0.749 40.280 25.827 1.00 50.97 298 ASP A N 1
ATOM 2399 C CA . ASP A 1 298 ? -0.897 38.889 26.304 1.00 50.97 298 ASP A CA 1
ATOM 2400 C C . ASP A 1 298 ? -1.188 38.751 27.814 1.00 50.97 298 ASP A C 1
ATOM 2402 O O . ASP A 1 298 ? -0.701 37.832 28.473 1.00 50.97 298 ASP A O 1
ATOM 2406 N N . SER A 1 299 ? -2.006 39.640 28.383 1.00 40.03 299 SER A N 1
ATOM 2407 C CA . SER A 1 299 ? -2.577 39.447 29.729 1.00 40.03 299 SER A CA 1
ATOM 2408 C C . SER A 1 299 ? -4.020 38.931 29.607 1.00 40.03 299 SER A C 1
ATOM 2410 O O . SER A 1 299 ? -4.889 39.702 29.193 1.00 40.03 299 SER A O 1
ATOM 2412 N N . PRO A 1 300 ? -4.324 37.662 29.942 1.00 46.75 300 PRO A N 1
ATOM 2413 C CA . PRO A 1 300 ? -5.701 37.189 30.004 1.00 46.75 300 PRO A CA 1
ATOM 2414 C C . PRO A 1 300 ? -6.381 37.720 31.276 1.00 46.75 300 PRO A C 1
ATOM 2416 O O . PRO A 1 300 ? -5.822 37.597 32.367 1.00 46.75 300 PRO A O 1
ATOM 2419 N N . ASN A 1 301 ? -7.578 38.298 31.121 1.00 34.84 301 ASN A N 1
ATOM 2420 C CA . ASN A 1 301 ? -8.548 38.463 32.214 1.00 34.84 301 ASN A CA 1
ATOM 2421 C C . ASN A 1 301 ? -9.085 37.105 32.676 1.00 34.84 301 ASN A C 1
ATOM 2423 O O . ASN A 1 301 ? -9.269 36.227 31.801 1.00 34.84 301 ASN A O 1
#